Protein AF-0000000068150753 (afdb_homodimer)

Radius of gyration: 32.41 Å; Cα contacts (8 Å, |Δi|>4): 459; chains: 2; bounding box: 101×62×83 Å

Secondary structure (DSSP, 8-state):
--EEEEEE-SSEEEEEEESS--EEEEESSHHHHHHHHHHHHHTT--EEEEE--TTTTHHHHHHHHHTT-EEEEE-HHHHHHHHHHHHHHHIIIIIHHHHHHHHHHHS-HHHHHHHHHHHHHHHHHHT------------------------/--EEEEEE-SSEEEEEEESS--EEEEESSHHHHHHHHHHHHHTT--EEEEE--TTTTHHHHHHHHHTT-EEEEE-HHHHHHHHHHHHHHS--HHHHHHHHHHHHHHS-HHHHHHHHHHHHHHHHHHT------------------------

Structure (mmCIF, N/CA/C/O backbone):
data_AF-0000000068150753-model_v1
#
loop_
_entity.id
_entity.type
_entity.pdbx_description
1 polymer 'N-terminal of a putative transposase'
#
loop_
_atom_site.group_PDB
_atom_site.id
_atom_site.type_symbol
_atom_site.label_atom_id
_atom_site.label_alt_id
_atom_site.label_comp_id
_atom_site.label_asym_id
_atom_site.label_entity_id
_atom_site.label_seq_id
_atom_site.pdbx_PDB_ins_code
_atom_site.Cartn_x
_atom_site.Cartn_y
_atom_site.Cartn_z
_atom_site.occupancy
_atom_site.B_iso_or_equiv
_atom_site.auth_seq_id
_atom_site.auth_comp_id
_atom_site.auth_asym_id
_atom_site.auth_atom_id
_atom_site.pdbx_PDB_model_num
ATOM 1 N N . MET A 1 1 ? 3.955 18.125 -7.129 1 81.25 1 MET A N 1
ATOM 2 C CA . MET A 1 1 ? 4.188 19.125 -6.102 1 81.25 1 MET A CA 1
ATOM 3 C C . MET A 1 1 ? 4.746 18.5 -4.832 1 81.25 1 MET A C 1
ATOM 5 O O . MET A 1 1 ? 4.43 17.344 -4.516 1 81.25 1 MET A O 1
ATOM 9 N N . LYS A 1 2 ? 5.668 19.266 -4.133 1 93.38 2 LYS A N 1
ATOM 10 C CA . LYS A 1 2 ? 6.219 18.766 -2.871 1 93.38 2 LYS A CA 1
ATOM 11 C C . LYS A 1 2 ? 5.227 18.953 -1.729 1 93.38 2 LYS A C 1
ATOM 13 O O . LYS A 1 2 ? 4.539 19.969 -1.653 1 93.38 2 LYS A O 1
ATOM 18 N N . ALA A 1 3 ? 5.113 17.938 -0.971 1 95.94 3 ALA A N 1
ATOM 19 C CA . ALA A 1 3 ? 4.254 18.016 0.207 1 95.94 3 ALA A CA 1
ATOM 20 C C . ALA A 1 3 ? 4.816 17.172 1.352 1 95.94 3 ALA A C 1
ATOM 22 O O . ALA A 1 3 ? 5.73 16.375 1.152 1 95.94 3 ALA A O 1
ATOM 23 N N . ALA A 1 4 ? 4.383 17.5 2.49 1 97.56 4 ALA A N 1
ATOM 24 C CA . ALA A 1 4 ? 4.637 16.641 3.645 1 97.56 4 ALA A CA 1
ATOM 25 C C . ALA A 1 4 ? 3.34 16.016 4.16 1 97.56 4 ALA A C 1
ATOM 27 O O . ALA A 1 4 ? 2.254 16.547 3.922 1 97.56 4 ALA A O 1
ATOM 28 N N . GLY A 1 5 ? 3.428 14.867 4.742 1 96.5 5 GLY A N 1
ATOM 29 C CA . GLY A 1 5 ? 2.348 14.211 5.457 1 96.5 5 GLY A CA 1
ATOM 30 C C . GLY A 1 5 ? 2.639 14.023 6.938 1 96.5 5 GLY A C 1
ATOM 31 O O . GLY A 1 5 ? 3.77 13.719 7.316 1 96.5 5 GLY A O 1
ATOM 32 N N . ILE A 1 6 ? 1.626 14.273 7.777 1 95.62 6 ILE A N 1
ATOM 33 C CA . ILE A 1 6 ? 1.76 14.117 9.219 1 95.62 6 ILE A CA 1
ATOM 34 C C . ILE A 1 6 ? 0.758 13.07 9.719 1 95.62 6 ILE A C 1
ATOM 36 O O . ILE A 1 6 ? -0.449 13.219 9.508 1 95.62 6 ILE A O 1
ATOM 40 N N . ASP A 1 7 ? 1.242 12.047 10.305 1 92.94 7 ASP A N 1
ATOM 41 C CA . ASP A 1 7 ? 0.457 11.125 11.125 1 92.94 7 ASP A CA 1
ATOM 42 C C . ASP A 1 7 ? 0.486 11.539 12.594 1 92.94 7 ASP A C 1
ATOM 44 O O . ASP A 1 7 ? 1.507 11.383 13.266 1 92.94 7 ASP A O 1
ATOM 48 N N . THR A 1 8 ? -0.662 12.023 13.07 1 94.25 8 THR A N 1
ATOM 49 C CA . THR A 1 8 ? -0.729 12.734 14.352 1 94.25 8 THR A CA 1
ATOM 50 C C . THR A 1 8 ? -1.061 11.766 15.484 1 94.25 8 THR A C 1
ATOM 52 O O . THR A 1 8 ? -2.117 11.133 15.477 1 94.25 8 THR A O 1
ATOM 55 N N . GLY A 1 9 ? -0.166 11.625 16.438 1 90.81 9 GLY A N 1
ATOM 56 C CA . GLY A 1 9 ? -0.434 10.961 17.703 1 90.81 9 GLY A CA 1
ATOM 57 C C . GLY A 1 9 ? -0.569 11.922 18.859 1 90.81 9 GLY A C 1
ATOM 58 O O . GLY A 1 9 ? -0.355 13.125 18.703 1 90.81 9 GLY A O 1
ATOM 59 N N . LYS A 1 10 ? -0.974 11.336 19.922 1 91.62 10 LYS A N 1
ATOM 60 C CA . LYS A 1 10 ? -1.126 12.148 21.125 1 91.62 10 LYS A CA 1
ATOM 61 C C . LYS A 1 10 ? 0.199 12.789 21.531 1 91.62 10 LYS A C 1
ATOM 63 O O . LYS A 1 10 ? 0.25 13.977 21.844 1 91.62 10 LYS A O 1
ATOM 68 N N . THR A 1 11 ? 1.262 12.078 21.516 1 94.5 11 THR A N 1
ATOM 69 C CA . THR A 1 11 ? 2.537 12.523 22.062 1 94.5 11 THR A CA 1
ATOM 70 C C . THR A 1 11 ? 3.518 12.859 20.938 1 94.5 11 THR A C 1
ATOM 72 O O . THR A 1 11 ? 4.402 13.703 21.109 1 94.5 11 THR A O 1
ATOM 75 N N . TRP A 1 12 ? 3.326 12.242 19.812 1 94.88 12 TRP A N 1
ATOM 76 C CA . TRP A 1 12 ? 4.316 12.375 18.75 1 94.88 12 TRP A CA 1
ATOM 77 C C . TRP A 1 12 ? 3.639 12.656 17.406 1 94.88 12 TRP A C 1
ATOM 79 O O . TRP A 1 12 ? 2.488 12.266 17.188 1 94.88 12 TRP A O 1
ATOM 89 N N . LEU A 1 13 ? 4.363 13.344 16.5 1 95.69 13 LEU A N 1
ATOM 90 C CA . LEU A 1 13 ? 4.051 13.492 15.086 1 95.69 13 LEU A CA 1
ATOM 91 C C . LEU A 1 13 ? 5.047 12.727 14.227 1 95.69 13 LEU A C 1
ATOM 93 O O . LEU A 1 13 ? 6.258 12.938 14.336 1 95.69 13 LEU A O 1
ATOM 97 N N . ASP A 1 14 ? 4.605 11.844 13.484 1 94.19 14 ASP A N 1
ATOM 98 C CA . ASP A 1 14 ? 5.422 11.234 12.438 1 94.19 14 ASP A CA 1
ATOM 99 C C . ASP A 1 14 ? 5.242 11.961 11.102 1 94.19 14 ASP A C 1
ATOM 101 O O . ASP A 1 14 ? 4.113 12.18 10.656 1 94.19 14 ASP A O 1
ATOM 105 N N . VAL A 1 15 ? 6.375 12.359 10.461 1 96.19 15 VAL A N 1
ATOM 106 C CA . VAL A 1 15 ? 6.328 13.219 9.281 1 96.19 15 VAL A CA 1
ATOM 107 C C . VAL A 1 15 ? 7.105 12.57 8.141 1 96.19 15 VAL A C 1
ATOM 109 O O . VAL A 1 15 ? 8.172 11.984 8.359 1 96.19 15 VAL A O 1
ATOM 112 N N . ALA A 1 16 ? 6.582 12.695 7 1 95.06 16 ALA A N 1
ATOM 113 C CA . ALA A 1 16 ? 7.277 12.281 5.781 1 95.06 16 ALA A CA 1
ATOM 114 C C . ALA A 1 16 ? 7.059 13.289 4.66 1 95.06 16 ALA A C 1
ATOM 116 O O . ALA A 1 16 ? 6.059 14.016 4.648 1 95.06 16 ALA A O 1
ATOM 117 N N . THR A 1 17 ? 8.039 13.352 3.727 1 96.06 17 THR A N 1
ATOM 118 C CA . THR A 1 17 ? 7.906 14.289 2.615 1 96.06 17 THR A CA 1
ATOM 119 C C . THR A 1 17 ? 7.676 13.539 1.305 1 96.06 17 THR A C 1
ATOM 121 O O . THR A 1 17 ? 7.867 12.328 1.235 1 96.06 17 THR A O 1
ATOM 124 N N . TYR A 1 18 ? 7.188 14.133 0.369 1 92.69 18 TYR A N 1
ATOM 125 C CA . TYR A 1 18 ? 6.969 13.688 -1 1 92.69 18 TYR A CA 1
ATOM 126 C C . TYR A 1 18 ? 7.422 14.742 -2.002 1 92.69 18 TYR A C 1
ATOM 128 O O . TYR A 1 18 ? 7.176 15.93 -1.81 1 92.69 18 TYR A O 1
ATOM 136 N N . PRO A 1 19 ? 8.055 14.375 -3.027 1 90.94 19 PRO A N 1
ATOM 137 C CA . PRO A 1 19 ? 8.242 13.031 -3.572 1 90.94 19 PRO A CA 1
ATOM 138 C C . PRO A 1 19 ? 9.422 12.297 -2.941 1 90.94 19 PRO A C 1
ATOM 140 O O . PRO A 1 19 ? 9.562 11.086 -3.102 1 90.94 19 PRO A O 1
ATOM 143 N N . VAL A 1 20 ? 10.258 13.117 -2.242 1 85.69 20 VAL A N 1
ATOM 144 C CA . VAL A 1 20 ? 11.336 12.469 -1.495 1 85.69 20 VAL A CA 1
ATOM 145 C C . VAL A 1 20 ? 10.828 12.07 -0.11 1 85.69 20 VAL A C 1
ATOM 147 O O . VAL A 1 20 ? 10.172 12.859 0.571 1 85.69 20 VAL A O 1
ATOM 150 N N . SER A 1 21 ? 10.938 10.836 0.274 1 85 21 SER A N 1
ATOM 151 C CA . SER A 1 21 ? 10.352 10.32 1.51 1 85 21 SER A CA 1
ATOM 152 C C . SER A 1 21 ? 11.305 10.492 2.686 1 85 21 SER A C 1
ATOM 154 O O . SER A 1 21 ? 11.633 9.531 3.375 1 85 21 SER A O 1
ATOM 156 N N . ASP A 1 22 ? 11.742 11.781 2.84 1 92.81 22 ASP A N 1
ATOM 157 C CA . ASP A 1 22 ? 12.438 12.047 4.098 1 92.81 22 ASP A CA 1
ATOM 158 C C . ASP A 1 22 ? 11.492 11.906 5.285 1 92.81 22 ASP A C 1
ATOM 160 O O . ASP A 1 22 ? 10.289 12.164 5.164 1 92.81 22 ASP A O 1
ATOM 164 N N . LYS A 1 23 ? 12.039 11.453 6.402 1 93.31 23 LYS A N 1
ATOM 165 C CA . LYS A 1 23 ? 11.203 11.203 7.57 1 93.31 23 LYS A CA 1
ATOM 166 C C . LYS A 1 23 ? 11.711 11.977 8.781 1 93.31 23 LYS A C 1
ATOM 168 O O . LYS A 1 23 ? 12.914 12.211 8.922 1 93.31 23 LYS A O 1
ATOM 173 N N . GLN A 1 24 ? 10.82 12.438 9.586 1 94.06 24 GLN A N 1
ATOM 174 C CA . GLN A 1 24 ? 11.102 13.086 10.859 1 94.06 24 GLN A CA 1
ATOM 175 C C . GLN A 1 24 ? 10.023 12.75 11.891 1 94.06 24 GLN A C 1
ATOM 177 O O . GLN A 1 24 ? 8.867 12.508 11.539 1 94.06 24 GLN A O 1
ATOM 182 N N . LYS A 1 25 ? 10.461 12.625 13.102 1 95.69 25 LYS A N 1
ATOM 183 C CA . LYS A 1 25 ? 9.547 12.484 14.234 1 95.69 25 LYS A CA 1
ATOM 184 C C . LYS A 1 25 ? 9.766 13.586 15.258 1 95.69 25 LYS A C 1
ATOM 186 O O . LYS A 1 25 ? 10.898 13.852 15.672 1 95.69 25 LYS A O 1
ATOM 191 N N . VAL A 1 26 ? 8.766 14.281 15.672 1 97.69 26 VAL A N 1
ATOM 192 C CA . VAL A 1 26 ? 8.875 15.367 16.641 1 97.69 26 VAL A CA 1
ATOM 193 C C . VAL A 1 26 ? 7.781 15.227 17.703 1 97.69 26 VAL A C 1
ATOM 195 O O . VAL A 1 26 ? 6.746 14.609 17.453 1 97.69 26 VAL A O 1
ATOM 198 N N . PRO A 1 27 ? 7.992 15.82 18.891 1 97.62 27 PRO A N 1
ATOM 199 C CA . PRO A 1 27 ? 6.91 15.836 19.891 1 97.62 27 PRO A CA 1
ATOM 200 C C . PRO A 1 27 ? 5.703 16.641 19.422 1 97.62 27 PRO A C 1
ATOM 202 O O . PRO A 1 27 ? 5.863 17.656 18.734 1 97.62 27 PRO A O 1
ATOM 205 N N . ASN A 1 28 ? 4.504 16.234 19.75 1 97.19 28 ASN A N 1
ATOM 206 C CA . ASN A 1 28 ? 3.285 16.969 19.469 1 97.19 28 ASN A CA 1
ATOM 207 C C . ASN A 1 28 ? 3.031 18.062 20.5 1 97.19 28 ASN A C 1
ATOM 209 O O . ASN A 1 28 ? 2.072 17.984 21.266 1 97.19 28 ASN A O 1
ATOM 213 N N . ASN A 1 29 ? 3.854 19.016 20.469 1 97.75 29 ASN A N 1
ATOM 214 C CA . ASN A 1 29 ? 3.801 20.219 21.297 1 97.75 29 ASN A CA 1
ATOM 215 C C . ASN A 1 29 ? 4.48 21.406 20.625 1 97.75 29 ASN A C 1
ATOM 217 O O . ASN A 1 29 ? 5.012 21.281 19.516 1 97.75 29 ASN A O 1
ATOM 221 N N . ALA A 1 30 ? 4.441 22.516 21.266 1 97.69 30 ALA A N 1
ATOM 222 C CA . ALA A 1 30 ? 4.895 23.781 20.672 1 97.69 30 ALA A CA 1
ATOM 223 C C . ALA A 1 30 ? 6.328 23.656 20.172 1 97.69 30 ALA A C 1
ATOM 225 O O . ALA A 1 30 ? 6.648 24.109 19.062 1 97.69 30 ALA A O 1
ATOM 226 N N . ASP A 1 31 ? 7.207 23.031 20.953 1 98.12 31 ASP A N 1
ATOM 227 C CA . ASP A 1 31 ? 8.602 22.859 20.547 1 98.12 31 ASP A CA 1
ATOM 228 C C . ASP A 1 31 ? 8.703 21.953 19.312 1 98.12 31 ASP A C 1
ATOM 230 O O . ASP A 1 31 ? 9.492 22.234 18.406 1 98.12 31 ASP A O 1
ATOM 234 N N . GLY A 1 32 ? 7.965 20.953 19.344 1 98.5 32 GLY A N 1
ATOM 235 C CA . GLY A 1 32 ? 7.949 20.047 18.219 1 98.5 32 GLY A CA 1
ATOM 236 C C . GLY A 1 32 ? 7.406 20.672 16.938 1 98.5 32 GLY A C 1
ATOM 237 O O . GLY A 1 32 ? 7.93 20.438 15.852 1 98.5 32 GLY A O 1
ATOM 238 N N . TRP A 1 33 ? 6.402 21.5 17.047 1 98.44 33 TRP A N 1
ATOM 239 C CA . TRP A 1 33 ? 5.809 22.188 15.898 1 98.44 33 TRP A CA 1
ATOM 240 C C . TRP A 1 33 ? 6.805 23.156 15.266 1 98.44 33 TRP A C 1
ATOM 242 O O . TRP A 1 33 ? 6.895 23.25 14.039 1 98.44 33 TRP A O 1
ATOM 252 N N . GLN A 1 34 ? 7.496 23.844 16.156 1 98.56 34 GLN A N 1
ATOM 253 C CA . GLN A 1 34 ? 8.508 24.781 15.664 1 98.56 34 GLN A CA 1
ATOM 254 C C . GLN A 1 34 ? 9.594 24.047 14.883 1 98.56 34 GLN A C 1
ATOM 256 O O . GLN A 1 34 ? 9.984 24.484 13.797 1 98.56 34 GLN A O 1
ATOM 261 N N . THR A 1 35 ? 10.117 22.969 15.469 1 98.62 35 THR A N 1
ATOM 262 C CA . THR A 1 35 ? 11.125 22.156 14.812 1 98.62 35 THR A CA 1
ATOM 263 C C . THR A 1 35 ? 10.625 21.641 13.461 1 98.62 35 THR A C 1
ATOM 265 O O . THR A 1 35 ? 11.352 21.688 12.469 1 98.62 35 THR A O 1
ATOM 268 N N . LEU A 1 36 ? 9.438 21.219 13.445 1 98.5 36 LEU A N 1
ATOM 269 C CA . LEU A 1 36 ? 8.797 20.703 12.234 1 98.5 36 LEU A CA 1
ATOM 270 C C . LEU A 1 36 ? 8.711 21.797 11.164 1 98.5 36 LEU A C 1
ATOM 272 O O . LEU A 1 36 ? 9.117 21.578 10.023 1 98.5 36 LEU A O 1
ATOM 276 N N . ALA A 1 37 ? 8.148 22.953 11.523 1 98.44 37 ALA A N 1
ATOM 277 C CA . ALA A 1 37 ? 7.977 24.062 10.586 1 98.44 37 ALA A CA 1
ATOM 278 C C . ALA A 1 37 ? 9.312 24.469 9.977 1 98.44 37 ALA A C 1
ATOM 280 O O . ALA A 1 37 ? 9.422 24.656 8.758 1 98.44 37 ALA A O 1
ATOM 281 N N . ASP A 1 38 ? 10.312 24.562 10.859 1 98.56 38 ASP A N 1
ATOM 282 C CA . ASP A 1 38 ? 11.648 24.922 10.398 1 98.56 38 ASP A CA 1
ATOM 283 C C . ASP A 1 38 ? 12.188 23.906 9.398 1 98.56 38 ASP A C 1
ATOM 285 O O . ASP A 1 38 ? 12.781 24.266 8.383 1 98.56 38 ASP A O 1
ATOM 289 N N . TRP A 1 39 ? 12.086 22.688 9.719 1 98.25 39 TRP A N 1
ATOM 290 C CA . TRP A 1 39 ? 12.555 21.594 8.883 1 98.25 39 TRP A CA 1
ATOM 291 C C . TRP A 1 39 ? 11.859 21.609 7.523 1 98.25 39 TRP A C 1
ATOM 293 O O . TRP A 1 39 ? 12.516 21.453 6.484 1 98.25 39 TRP A O 1
ATOM 303 N N . LEU A 1 40 ? 10.578 21.828 7.461 1 97.88 40 LEU A N 1
ATOM 304 C CA . LEU A 1 40 ? 9.805 21.875 6.223 1 97.88 40 LEU A CA 1
ATOM 305 C C . LEU A 1 40 ? 10.219 23.062 5.363 1 97.88 40 LEU A C 1
ATOM 307 O O . LEU A 1 40 ? 10.328 22.953 4.141 1 97.88 40 LEU A O 1
ATOM 311 N N . GLU A 1 41 ? 10.383 24.172 6.039 1 97.69 41 GLU A N 1
ATOM 312 C CA . GLU A 1 41 ? 10.812 25.375 5.324 1 97.69 41 GLU A CA 1
ATOM 313 C C . GLU A 1 41 ? 12.172 25.156 4.652 1 97.69 41 GLU A C 1
ATOM 315 O O . GLU A 1 41 ? 12.367 25.562 3.504 1 97.69 41 GLU A O 1
ATOM 320 N N . ARG A 1 42 ? 13.047 24.516 5.418 1 97.12 42 ARG A N 1
ATOM 321 C CA . ARG A 1 42 ? 14.367 24.219 4.855 1 97.12 42 ARG A CA 1
ATOM 322 C C . ARG A 1 42 ? 14.25 23.312 3.633 1 97.12 42 ARG A C 1
ATOM 324 O O . ARG A 1 42 ? 15.07 23.406 2.715 1 97.12 42 ARG A O 1
ATOM 331 N N . GLN A 1 43 ? 13.273 22.547 3.582 1 95.75 43 GLN A N 1
ATOM 332 C CA . GLN A 1 43 ? 13.086 21.594 2.49 1 95.75 43 GLN A CA 1
ATOM 333 C C . GLN A 1 43 ? 12.273 22.219 1.356 1 95.75 43 GLN A C 1
ATOM 335 O O . GLN A 1 43 ? 12.031 21.562 0.334 1 95.75 43 GLN A O 1
ATOM 340 N N . GLY A 1 44 ? 11.797 23.391 1.543 1 96.5 44 GLY A N 1
ATOM 341 C CA . GLY A 1 44 ? 11 24.078 0.534 1 96.5 44 GLY A CA 1
ATOM 342 C C . GLY A 1 44 ? 9.594 23.516 0.413 1 96.5 44 GLY A C 1
ATOM 343 O O . GLY A 1 44 ? 9.008 23.516 -0.673 1 96.5 44 GLY A O 1
ATOM 344 N N . ILE A 1 45 ? 9.125 22.953 1.465 1 96.5 45 ILE A N 1
ATOM 345 C CA . ILE A 1 45 ? 7.793 22.359 1.457 1 96.5 45 ILE A CA 1
ATOM 346 C C . ILE A 1 45 ? 6.793 23.328 2.076 1 96.5 45 ILE A C 1
ATOM 348 O O . ILE A 1 45 ? 6.965 23.766 3.219 1 96.5 45 ILE A O 1
ATOM 352 N N . GLY A 1 46 ? 5.73 23.641 1.315 1 96.56 46 GLY A N 1
ATOM 353 C CA . GLY A 1 46 ? 4.723 24.578 1.784 1 96.56 46 GLY A CA 1
ATOM 354 C C . GLY A 1 46 ? 3.371 23.938 2.018 1 96.56 46 GLY A C 1
ATOM 355 O O . GLY A 1 46 ? 2.498 24.516 2.662 1 96.56 46 GLY A O 1
ATOM 356 N N . ARG A 1 47 ? 3.172 22.781 1.484 1 95.44 47 ARG A N 1
ATOM 357 C CA . ARG A 1 47 ? 1.907 22.062 1.612 1 95.44 47 ARG A CA 1
ATOM 358 C C . ARG A 1 47 ? 2.053 20.859 2.535 1 95.44 47 ARG A C 1
ATOM 360 O O . ARG A 1 47 ? 2.986 20.062 2.391 1 95.44 47 ARG A O 1
ATOM 367 N N . VAL A 1 48 ? 1.133 20.766 3.496 1 97 48 VAL A N 1
ATOM 368 C CA . VAL A 1 48 ? 1.179 19.688 4.488 1 97 48 VAL A CA 1
ATOM 369 C C . VAL A 1 48 ? -0.18 19 4.562 1 97 48 VAL A C 1
ATOM 371 O O . VAL A 1 48 ? -1.205 19.656 4.777 1 97 48 VAL A O 1
ATOM 374 N N . GLY A 1 49 ? -0.209 17.688 4.309 1 95.69 49 GLY A N 1
ATOM 375 C CA . GLY A 1 49 ? -1.388 16.875 4.559 1 95.69 49 GLY A CA 1
ATOM 376 C C . GLY A 1 49 ? -1.445 16.328 5.969 1 95.69 49 GLY A C 1
ATOM 377 O O . GLY A 1 49 ? -0.432 15.867 6.504 1 95.69 49 GLY A O 1
ATOM 378 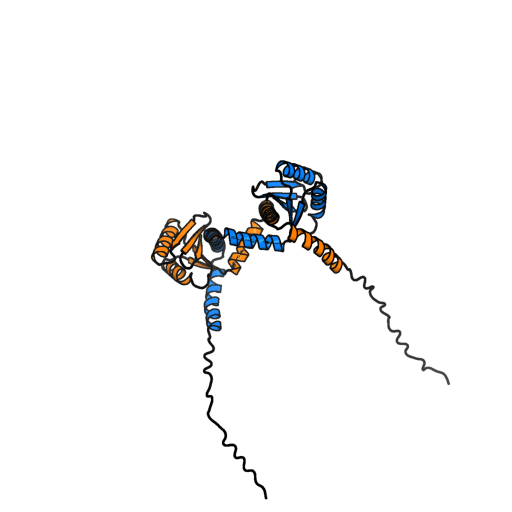N N . ILE A 1 50 ? -2.557 16.406 6.613 1 94.31 50 ILE A N 1
ATOM 379 C CA . ILE A 1 50 ? -2.797 15.852 7.938 1 94.31 50 ILE A CA 1
ATOM 380 C C . ILE A 1 50 ? -4.117 15.086 7.945 1 94.31 50 ILE A C 1
ATOM 382 O O . ILE A 1 50 ? -5.125 15.57 7.422 1 94.31 50 ILE A O 1
ATOM 386 N N . GLU A 1 51 ? -4.027 13.852 8.414 1 87.44 51 GLU A N 1
ATOM 387 C CA . GLU A 1 51 ? -5.258 13.078 8.508 1 87.44 51 GLU A CA 1
ATOM 388 C C . GLU A 1 51 ? -6.082 13.508 9.727 1 87.44 51 GLU A C 1
ATOM 390 O O . GLU A 1 51 ? -5.539 13.68 10.82 1 87.44 51 GLU A O 1
ATOM 395 N N . ALA A 1 52 ? -7.293 13.719 9.562 1 84.12 52 ALA A N 1
ATOM 396 C CA . ALA A 1 52 ? -8.188 14.023 10.68 1 84.12 52 ALA A CA 1
ATOM 397 C C . ALA A 1 52 ? -8.25 12.859 11.664 1 84.12 52 ALA A C 1
ATOM 399 O O . ALA A 1 52 ? -8.68 11.758 11.312 1 84.12 52 ALA A O 1
ATOM 400 N N . SER A 1 53 ? -7.434 12.867 12.836 1 75.19 53 SER A N 1
ATOM 401 C CA . SER A 1 53 ? -7.227 11.789 13.805 1 75.19 53 SER A CA 1
ATOM 402 C C . SER A 1 53 ? -7.867 12.125 15.148 1 75.19 53 SER A C 1
ATOM 404 O O . SER A 1 53 ? -7.375 11.703 16.188 1 75.19 53 SER A O 1
ATOM 406 N N . GLY A 1 54 ? -9.102 12.383 15.359 1 77.62 54 GLY A N 1
ATOM 407 C CA . GLY A 1 54 ? -9.805 12.469 16.625 1 77.62 54 GLY A CA 1
ATOM 408 C C . GLY A 1 54 ? -9.422 13.688 17.438 1 77.62 54 GLY A C 1
ATOM 409 O O . GLY A 1 54 ? -9.688 13.75 18.641 1 77.62 54 GLY A O 1
ATOM 410 N N . GLY A 1 55 ? -8.672 14.641 17.016 1 86.12 55 GLY A N 1
ATOM 411 C CA . GLY A 1 55 ? -8.531 15.922 17.688 1 86.12 55 GLY A CA 1
ATOM 412 C C . GLY A 1 55 ? -7.098 16.266 18.031 1 86.12 55 GLY A C 1
ATOM 413 O O . GLY A 1 55 ? -6.773 17.422 18.297 1 86.12 55 GLY A O 1
ATOM 414 N N . TYR A 1 56 ? -6.148 15.344 17.984 1 90.94 56 TYR A N 1
ATOM 415 C CA . TYR A 1 56 ? -4.762 15.602 18.359 1 90.94 56 TYR A CA 1
ATOM 416 C C . TYR A 1 56 ? -4.07 16.453 17.297 1 90.94 56 TYR A C 1
ATOM 418 O O . TYR A 1 56 ? -2.963 16.953 17.516 1 90.94 56 TYR A O 1
ATOM 426 N N . GLU A 1 57 ? -4.773 16.656 16.156 1 93.12 57 GLU A N 1
ATOM 427 C CA . GLU A 1 57 ? -4.168 17.375 15.039 1 93.12 57 GLU A CA 1
ATOM 428 C C . GLU A 1 57 ? -4.488 18.859 15.102 1 93.12 57 GLU A C 1
ATOM 430 O O . GLU A 1 57 ? -3.861 19.672 14.414 1 93.12 57 GLU A O 1
ATOM 435 N N . ARG A 1 58 ? -5.41 19.281 15.945 1 92.38 58 ARG A N 1
ATOM 436 C CA . ARG A 1 58 ? -5.977 20.625 15.914 1 92.38 58 ARG A CA 1
ATOM 437 C C . ARG A 1 58 ? -4.898 21.688 16.141 1 92.38 58 ARG A C 1
ATOM 439 O O . ARG A 1 58 ? -4.805 22.656 15.383 1 92.38 58 ARG A O 1
ATOM 446 N N . ASP A 1 59 ? -4.125 21.516 17.156 1 94.81 59 ASP A N 1
ATOM 447 C CA . ASP A 1 59 ? -3.164 22.547 17.547 1 94.81 59 ASP A CA 1
ATOM 448 C C . ASP A 1 59 ? -2.023 22.641 16.531 1 94.81 59 ASP A C 1
ATOM 450 O O . ASP A 1 59 ? -1.551 23.734 16.219 1 94.81 59 ASP A O 1
ATOM 454 N N . VAL A 1 60 ? -1.595 21.547 16.031 1 96.5 60 VAL A N 1
ATOM 455 C CA . VAL A 1 60 ? -0.521 21.594 15.047 1 96.5 60 VAL A CA 1
ATOM 456 C C . VAL A 1 60 ? -1.037 22.219 13.75 1 96.5 60 VAL A C 1
ATOM 458 O O . VAL A 1 60 ? -0.311 22.953 13.07 1 96.5 60 VAL A O 1
ATOM 461 N N . ILE A 1 61 ? -2.229 21.953 13.383 1 94.38 61 ILE A N 1
ATOM 462 C CA . ILE A 1 61 ? -2.826 22.547 12.195 1 94.38 61 ILE A CA 1
ATOM 463 C C . ILE A 1 61 ? -2.816 24.078 12.328 1 94.38 61 ILE A C 1
ATOM 465 O O . ILE A 1 61 ? -2.389 24.781 11.414 1 94.38 61 ILE A O 1
ATOM 469 N N . ALA A 1 62 ? -3.285 24.531 13.461 1 95.06 62 ALA A N 1
ATOM 470 C CA . ALA A 1 62 ? -3.33 25.969 13.719 1 95.06 62 ALA A CA 1
ATOM 471 C C . ALA A 1 62 ? -1.938 26.578 13.641 1 95.06 62 ALA A C 1
ATOM 473 O O . ALA A 1 62 ? -1.756 27.641 13.023 1 95.06 62 ALA A O 1
ATOM 474 N N . TYR A 1 63 ? -1.016 25.938 14.211 1 96.69 63 TYR A N 1
ATOM 475 C CA . TYR A 1 63 ? 0.36 26.422 14.227 1 96.69 63 TYR A CA 1
ATOM 476 C C . TYR A 1 63 ? 0.913 26.531 12.805 1 96.69 63 TYR A C 1
ATOM 478 O O . TYR A 1 63 ? 1.488 27.562 12.438 1 96.69 63 TYR A O 1
ATOM 486 N N . LEU A 1 64 ? 0.756 25.531 12.047 1 97.12 64 LEU A N 1
ATOM 487 C CA . LEU A 1 64 ? 1.286 25.5 10.688 1 97.12 64 LEU A CA 1
ATOM 488 C C . LEU A 1 64 ? 0.598 26.531 9.812 1 97.12 64 LEU A C 1
ATOM 490 O O . LEU A 1 64 ? 1.244 27.172 8.977 1 97.12 64 LEU A O 1
ATOM 494 N N . HIS A 1 65 ? -0.673 26.656 10 1 94.12 65 HIS A N 1
ATOM 495 C CA . HIS A 1 65 ? -1.396 27.703 9.273 1 94.12 65 HIS A CA 1
ATOM 496 C C . HIS A 1 65 ? -0.826 29.078 9.578 1 94.12 65 HIS A C 1
ATOM 498 O O . HIS A 1 65 ? -0.628 29.891 8.672 1 94.12 65 HIS A O 1
ATOM 504 N N . GLN A 1 66 ? -0.632 29.312 10.812 1 95.94 66 GLN A N 1
ATOM 505 C CA . GLN A 1 66 ? -0.085 30.594 11.242 1 95.94 66 GLN A CA 1
ATOM 506 C C . GLN A 1 66 ? 1.303 30.828 10.648 1 95.94 66 GLN A C 1
ATOM 508 O O . GLN A 1 66 ? 1.682 31.969 10.375 1 95.94 66 GLN A O 1
ATOM 513 N N . ARG A 1 67 ? 2.02 29.766 10.461 1 97.06 67 ARG A N 1
ATOM 514 C CA . ARG A 1 67 ? 3.371 29.844 9.914 1 97.06 67 ARG A CA 1
ATOM 515 C C . ARG A 1 67 ? 3.344 29.969 8.398 1 97.06 67 ARG A C 1
ATOM 517 O O . ARG A 1 67 ? 4.395 30.047 7.758 1 97.06 67 ARG A O 1
ATOM 524 N N . GLY A 1 68 ? 2.162 29.844 7.797 1 96.19 68 GLY A N 1
ATOM 525 C CA . GLY A 1 68 ? 2.016 30.125 6.375 1 96.19 68 GLY A CA 1
ATOM 526 C C . GLY A 1 68 ? 1.911 28.859 5.531 1 96.19 68 GLY A C 1
ATOM 527 O O . GLY A 1 68 ? 1.896 28.938 4.301 1 96.19 68 GLY A O 1
ATOM 528 N N . PHE A 1 69 ? 1.855 27.75 6.133 1 95.69 69 PHE A N 1
ATOM 529 C CA . PHE A 1 69 ? 1.729 26.516 5.379 1 95.69 69 PHE A CA 1
ATOM 530 C C . PHE A 1 69 ? 0.301 26.328 4.879 1 95.69 69 PHE A C 1
ATOM 532 O O . PHE A 1 69 ? -0.655 26.703 5.562 1 95.69 69 PHE A O 1
ATOM 539 N N . GLU A 1 70 ? 0.158 25.781 3.703 1 93.25 70 GLU A N 1
ATOM 540 C CA . GLU A 1 70 ? -1.117 25.234 3.252 1 93.25 70 GLU A CA 1
ATOM 541 C C . GLU A 1 70 ? -1.388 23.875 3.883 1 93.25 70 GLU A C 1
ATOM 543 O O . GLU A 1 70 ? -0.694 22.906 3.586 1 93.25 70 GLU A O 1
ATOM 548 N N . VAL A 1 71 ? -2.354 23.797 4.727 1 94.31 71 VAL A N 1
ATOM 549 C CA . VAL A 1 71 ? -2.666 22.547 5.395 1 94.31 71 VAL A CA 1
ATOM 550 C C . VAL A 1 71 ? -3.883 21.906 4.738 1 94.31 71 VAL A C 1
ATOM 552 O O . VAL A 1 71 ? -4.938 22.531 4.621 1 94.31 71 VAL A O 1
ATOM 555 N N . VAL A 1 72 ? -3.672 20.703 4.254 1 89.69 72 VAL A N 1
ATOM 556 C CA . VAL A 1 72 ? -4.742 19.906 3.672 1 89.69 72 VAL A CA 1
ATOM 557 C C . VAL A 1 72 ? -5.219 18.859 4.684 1 89.69 72 VAL A C 1
ATOM 559 O O . VAL A 1 72 ? -4.488 17.922 5.008 1 89.69 72 VAL A O 1
ATOM 562 N N . LEU A 1 73 ? -6.395 19.062 5.207 1 89 73 LEU A N 1
ATOM 563 C CA . LEU A 1 73 ? -6.969 18.094 6.121 1 89 73 LEU A CA 1
ATOM 564 C C . LEU A 1 73 ? -7.629 16.953 5.352 1 89 73 LEU A C 1
ATOM 566 O O . LEU A 1 73 ? -8.602 17.172 4.621 1 89 73 LEU A O 1
ATOM 570 N N . LEU A 1 74 ? -7.09 15.789 5.496 1 87.44 74 LEU A N 1
ATOM 571 C CA . LEU A 1 74 ? -7.562 14.617 4.762 1 87.44 74 LEU A CA 1
ATOM 572 C C . LEU A 1 74 ? -8.43 13.734 5.652 1 87.44 74 LEU A C 1
ATOM 574 O O . LEU A 1 74 ? -8.07 13.461 6.801 1 87.44 74 LEU A O 1
ATOM 578 N N . GLN A 1 75 ? -9.57 13.328 5.102 1 82.81 75 GLN A N 1
ATOM 579 C CA . GLN A 1 75 ? -10.422 12.375 5.805 1 82.81 75 GLN A CA 1
ATOM 580 C C . GLN A 1 75 ? -9.875 10.953 5.68 1 82.81 75 GLN A C 1
ATOM 582 O O . GLN A 1 75 ? -9.328 10.586 4.641 1 82.81 75 GLN A O 1
ATOM 587 N N . PRO A 1 76 ? -10.039 10.234 6.816 1 81.5 76 PRO A N 1
ATOM 588 C CA . PRO A 1 76 ? -9.523 8.859 6.805 1 81.5 76 PRO A CA 1
ATOM 589 C C . PRO A 1 76 ? -9.938 8.086 5.555 1 81.5 76 PRO A C 1
ATOM 591 O O . PRO A 1 76 ? -9.141 7.34 4.992 1 81.5 76 PRO A O 1
ATOM 594 N N . ARG A 1 77 ? -11.117 8.266 5.105 1 73.06 77 ARG A N 1
ATOM 595 C CA . ARG A 1 77 ? -11.617 7.559 3.93 1 73.06 77 ARG A CA 1
ATOM 596 C C . ARG A 1 77 ? -10.836 7.953 2.682 1 73.06 77 ARG A C 1
ATOM 598 O O . ARG A 1 77 ? -10.617 7.129 1.793 1 73.06 77 ARG A O 1
ATOM 605 N N . GLN A 1 78 ? -10.453 9.148 2.549 1 77.19 78 GLN A N 1
ATOM 606 C CA . GLN A 1 78 ? -9.672 9.625 1.412 1 77.19 78 GLN A CA 1
ATOM 607 C C . GLN A 1 78 ? -8.289 8.977 1.382 1 77.19 78 GLN A C 1
ATOM 609 O O . GLN A 1 78 ? -7.828 8.531 0.328 1 77.19 78 GLN A O 1
ATOM 614 N N . VAL A 1 79 ? -7.664 8.953 2.539 1 81.62 79 VAL A N 1
ATOM 615 C CA . VAL A 1 79 ? -6.328 8.375 2.633 1 81.62 79 VAL A CA 1
ATOM 616 C C . VAL A 1 79 ? -6.383 6.891 2.291 1 81.62 79 VAL A C 1
ATOM 618 O O . VAL A 1 79 ? -5.535 6.387 1.552 1 81.62 79 VAL A O 1
ATOM 621 N N . ARG A 1 80 ? -7.414 6.258 2.865 1 76.19 80 ARG A N 1
ATOM 622 C CA . ARG A 1 80 ? -7.602 4.84 2.582 1 76.19 80 ARG A CA 1
ATOM 623 C C . ARG A 1 80 ? -7.828 4.605 1.092 1 76.19 80 ARG A C 1
ATOM 625 O O . ARG A 1 80 ? -7.227 3.703 0.501 1 76.19 80 ARG A O 1
ATOM 632 N N . ALA A 1 81 ? -8.727 5.359 0.479 1 70.69 81 ALA A N 1
ATOM 633 C CA . ALA A 1 81 ? -9.023 5.23 -0.945 1 70.69 81 ALA A CA 1
ATOM 634 C C . ALA A 1 81 ? -7.77 5.461 -1.789 1 70.69 81 ALA A C 1
ATOM 636 O O . ALA A 1 81 ? -7.543 4.758 -2.777 1 70.69 81 ALA A O 1
ATOM 637 N N . PHE A 1 82 ? -7.094 6.469 -1.385 1 77 82 PHE A N 1
ATOM 638 C CA . PHE A 1 82 ? -5.859 6.754 -2.105 1 77 82 PHE A CA 1
ATOM 639 C C . PHE A 1 82 ? -4.879 5.594 -1.986 1 77 82 PHE A C 1
ATOM 641 O O . PHE A 1 82 ? -4.211 5.234 -2.959 1 77 82 PHE A O 1
ATOM 648 N N . GLY A 1 83 ? -4.691 5.109 -0.773 1 73.69 83 GLY A N 1
ATOM 649 C CA . GLY A 1 83 ? -3.861 3.932 -0.597 1 73.69 83 GLY A CA 1
ATOM 650 C C . GLY A 1 83 ? -4.258 2.783 -1.507 1 73.69 83 GLY A C 1
ATOM 651 O O . GLY A 1 83 ? -3.395 2.131 -2.102 1 73.69 83 GLY A O 1
ATOM 652 N N . LEU A 1 84 ? -5.535 2.562 -1.524 1 63.69 84 LEU A N 1
ATOM 653 C CA . LEU A 1 84 ? -6.055 1.507 -2.385 1 63.69 84 LEU A CA 1
ATOM 654 C C . LEU A 1 84 ? -5.75 1.8 -3.852 1 63.69 84 LEU A C 1
ATOM 656 O O . LEU A 1 84 ? -5.383 0.896 -4.605 1 63.69 84 LEU A O 1
ATOM 660 N N . TYR A 1 85 ? -6.008 3.043 -4.246 1 61.97 85 TYR A N 1
ATOM 661 C CA . TYR A 1 85 ? -5.688 3.492 -5.598 1 61.97 85 TYR A CA 1
ATOM 662 C C . TYR A 1 85 ? -4.215 3.256 -5.914 1 61.97 85 TYR A C 1
ATOM 664 O O . TYR A 1 85 ? -3.877 2.768 -6.996 1 61.97 85 TYR A O 1
ATOM 672 N N . LYS A 1 86 ? -3.408 3.748 -4.996 1 65.75 86 LYS A N 1
ATOM 673 C CA . LYS A 1 86 ? -1.971 3.574 -5.184 1 65.75 86 LYS A CA 1
ATOM 674 C C . LYS A 1 86 ? -1.612 2.1 -5.352 1 65.75 86 LYS A C 1
ATOM 676 O O . LYS A 1 86 ? -0.74 1.755 -6.152 1 65.75 86 LYS A O 1
ATOM 681 N N . LEU A 1 87 ? -2.156 1.415 -4.465 1 60.16 87 LEU A N 1
ATOM 682 C CA . LEU A 1 87 ? -1.944 -0.026 -4.559 1 60.16 87 LEU A CA 1
ATOM 683 C C . LEU A 1 87 ? -2.381 -0.551 -5.926 1 60.16 87 LEU A C 1
ATOM 685 O O . LEU A 1 87 ? -1.707 -1.402 -6.512 1 60.16 87 LEU A O 1
ATOM 689 N N . ARG A 1 88 ? -3.434 0.03 -6.262 1 51.44 88 ARG A N 1
ATOM 690 C CA . ARG A 1 88 ? -3.961 -0.392 -7.559 1 51.44 88 ARG A CA 1
ATOM 691 C C . ARG A 1 88 ? -3.068 0.088 -8.695 1 51.44 88 ARG A C 1
ATOM 693 O O . ARG A 1 88 ? -2.842 -0.641 -9.664 1 51.44 88 ARG A O 1
ATOM 700 N N . ARG A 1 89 ? -2.648 1.365 -8.523 1 49.5 89 ARG A N 1
ATOM 701 C CA . ARG A 1 89 ? -1.789 1.925 -9.562 1 49.5 89 ARG A CA 1
ATOM 702 C C . ARG A 1 89 ? -0.436 1.223 -9.594 1 49.5 89 ARG A C 1
ATOM 704 O O . ARG A 1 89 ? 0.159 1.053 -10.656 1 49.5 89 ARG A O 1
ATOM 711 N N . ALA A 1 90 ? 0.267 1.322 -8.336 1 47.94 90 ALA A N 1
ATOM 712 C CA . ALA A 1 90 ? 1.51 0.564 -8.219 1 47.94 90 ALA A CA 1
ATOM 713 C C . ALA A 1 90 ? 1.318 -0.877 -8.68 1 47.94 90 ALA A C 1
ATOM 715 O O . ALA A 1 90 ? 2.293 -1.595 -8.922 1 47.94 90 ALA A O 1
ATOM 716 N N . LYS A 1 91 ? 0.109 -1.197 -8.367 1 51.81 91 LYS A N 1
ATOM 717 C CA . LYS A 1 91 ? -0.173 -2.58 -8.742 1 51.81 91 LYS A CA 1
ATOM 718 C C . LYS A 1 91 ? 0.437 -2.914 -10.102 1 51.81 91 LYS A C 1
ATOM 720 O O . LYS A 1 91 ? 0.088 -3.928 -10.711 1 51.81 91 LYS A O 1
ATOM 725 N N . ASN A 1 92 ? 1.395 -2.152 -10.5 1 60.66 92 ASN A N 1
ATOM 726 C CA . ASN A 1 92 ? 1.26 -2.719 -11.844 1 60.66 92 ASN A CA 1
ATOM 727 C C . ASN A 1 92 ? 1.105 -4.234 -11.797 1 60.66 92 ASN A C 1
ATOM 729 O O . ASN A 1 92 ? 1.072 -4.828 -10.719 1 60.66 92 ASN A O 1
ATOM 733 N N . ASP A 1 93 ? 1.211 -5.141 -12.633 1 70.56 93 ASP A N 1
ATOM 734 C CA . ASP A 1 93 ? 0.971 -6.582 -12.633 1 70.56 93 ASP A CA 1
ATOM 735 C C . ASP A 1 93 ? 1.943 -7.301 -11.703 1 70.56 93 ASP A C 1
ATOM 737 O O . ASP A 1 93 ? 1.551 -8.211 -10.969 1 70.56 93 ASP A O 1
ATOM 741 N N . GLN A 1 94 ? 3.137 -6.562 -11.375 1 78.12 94 GLN A N 1
ATOM 742 C CA . GLN A 1 94 ? 4.156 -7.219 -10.562 1 78.12 94 GLN A CA 1
ATOM 743 C C . GLN A 1 94 ? 3.945 -6.938 -9.078 1 78.12 94 GLN A C 1
ATOM 745 O O . GLN A 1 94 ? 4.188 -7.805 -8.242 1 78.12 94 GLN A O 1
ATOM 750 N N . LEU A 1 95 ? 3.508 -5.746 -8.719 1 78.81 95 LEU A N 1
ATOM 751 C CA . LEU A 1 95 ? 3.227 -5.387 -7.332 1 78.81 95 LEU A CA 1
ATOM 752 C C . LEU A 1 95 ? 2.033 -6.176 -6.801 1 78.81 95 LEU A C 1
ATOM 754 O O . LEU A 1 95 ? 2.035 -6.609 -5.645 1 78.81 95 LEU A O 1
ATOM 758 N N . ASP A 1 96 ? 1.071 -6.367 -7.621 1 82.88 96 ASP A N 1
ATOM 759 C CA . ASP A 1 96 ? -0.082 -7.184 -7.25 1 82.88 96 ASP A CA 1
ATOM 760 C C . ASP A 1 96 ? 0.328 -8.633 -6.992 1 82.88 96 ASP A C 1
ATOM 762 O O . ASP A 1 96 ? -0.107 -9.242 -6.012 1 82.88 96 ASP A O 1
ATOM 766 N N . ALA A 1 97 ? 1.26 -9.102 -7.875 1 90.19 97 ALA A N 1
ATOM 767 C CA . ALA A 1 97 ? 1.76 -10.461 -7.691 1 90.19 97 ALA A CA 1
ATOM 768 C C . ALA A 1 97 ? 2.477 -10.602 -6.352 1 90.19 97 ALA A C 1
ATOM 770 O O . ALA A 1 97 ? 2.336 -11.625 -5.668 1 90.19 97 ALA A O 1
ATOM 771 N N . ALA A 1 98 ? 3.205 -9.547 -5.973 1 88.5 98 ALA A N 1
ATOM 772 C CA . ALA A 1 98 ? 3.924 -9.57 -4.699 1 88.5 98 ALA A CA 1
ATOM 773 C C . ALA A 1 98 ? 2.955 -9.594 -3.521 1 88.5 98 ALA A C 1
ATOM 775 O O . ALA A 1 98 ? 3.166 -10.32 -2.549 1 88.5 98 ALA A O 1
ATOM 776 N N . LEU A 1 99 ? 1.938 -8.75 -3.572 1 85.62 99 LEU A N 1
ATOM 777 C CA . LEU A 1 99 ? 0.907 -8.719 -2.541 1 85.62 99 LEU A CA 1
ATOM 778 C C . LEU A 1 99 ? 0.231 -10.078 -2.412 1 85.62 99 LEU A C 1
ATOM 780 O O . LEU A 1 99 ? 0.01 -10.57 -1.3 1 85.62 99 LEU A O 1
ATOM 784 N N . ILE A 1 100 ? -0.09 -10.742 -3.572 1 89.25 100 ILE A N 1
ATOM 785 C CA . ILE A 1 100 ? -0.714 -12.062 -3.617 1 89.25 100 ILE A CA 1
ATOM 786 C C . ILE A 1 100 ? 0.22 -13.094 -2.994 1 89.25 100 ILE A C 1
ATOM 788 O O . ILE A 1 100 ? -0.221 -13.969 -2.24 1 89.25 100 ILE A O 1
ATOM 792 N N . ALA A 1 101 ? 1.51 -12.992 -3.291 1 93 101 ALA A N 1
ATOM 793 C CA . ALA A 1 101 ? 2.496 -13.922 -2.74 1 93 101 ALA A CA 1
ATOM 794 C C . ALA A 1 101 ? 2.508 -13.867 -1.215 1 93 101 ALA A C 1
ATOM 796 O O . ALA A 1 101 ? 2.479 -14.906 -0.548 1 93 101 ALA A O 1
ATOM 797 N N . GLU A 1 102 ? 2.564 -12.656 -0.702 1 88.31 102 GLU A N 1
ATOM 798 C CA . GLU A 1 102 ? 2.596 -12.5 0.749 1 88.31 102 GLU A CA 1
ATOM 799 C C . GLU A 1 102 ? 1.291 -12.977 1.384 1 88.31 102 GLU A C 1
ATOM 801 O O . GLU A 1 102 ? 1.307 -13.641 2.418 1 88.31 102 GLU A O 1
ATOM 806 N N . CYS A 1 103 ? 0.17 -12.562 0.817 1 86.75 103 CYS A N 1
ATOM 807 C CA . CYS A 1 103 ? -1.129 -13.016 1.299 1 86.75 103 CYS A CA 1
ATOM 808 C C . CYS A 1 103 ? -1.183 -14.539 1.368 1 86.75 103 CYS A C 1
ATOM 810 O O . CYS A 1 103 ? -1.636 -15.102 2.365 1 86.75 103 CYS A O 1
ATOM 812 N N . ALA A 1 104 ? -0.758 -15.219 0.325 1 91.06 104 ALA A N 1
ATOM 813 C CA . ALA A 1 104 ? -0.747 -16.672 0.258 1 91.06 104 ALA A CA 1
ATOM 814 C C . ALA A 1 104 ? 0.171 -17.266 1.323 1 91.06 104 ALA A C 1
ATOM 816 O O . ALA A 1 104 ? -0.137 -18.312 1.908 1 91.06 104 ALA A O 1
ATOM 817 N N . ALA A 1 105 ? 1.344 -16.625 1.53 1 90.25 105 ALA A N 1
ATOM 818 C CA . ALA A 1 105 ? 2.311 -17.094 2.521 1 90.25 105 ALA A CA 1
ATOM 819 C C . ALA A 1 105 ? 1.718 -17.062 3.928 1 90.25 105 ALA A C 1
ATOM 821 O O . ALA A 1 105 ? 2.055 -17.891 4.773 1 90.25 105 ALA A O 1
ATOM 822 N N . ARG A 1 106 ? 0.893 -16.078 4.172 1 81.94 106 ARG A N 1
ATOM 823 C CA . ARG A 1 106 ? 0.378 -15.844 5.516 1 81.94 106 ARG A CA 1
ATOM 824 C C . ARG A 1 106 ? -0.979 -16.516 5.711 1 81.94 106 ARG A C 1
ATOM 826 O O . ARG A 1 106 ? -1.525 -16.516 6.816 1 81.94 106 ARG A O 1
ATOM 833 N N . SER A 1 107 ? -1.68 -16.766 4.59 1 76.56 107 SER A N 1
ATOM 834 C CA . SER A 1 107 ? -2.986 -17.422 4.652 1 76.56 107 SER A CA 1
ATOM 835 C C . SER A 1 107 ? -2.881 -18.828 5.227 1 76.56 107 SER A C 1
ATOM 837 O O . SER A 1 107 ? -1.928 -19.547 4.934 1 76.56 107 SER A O 1
ATOM 839 N N . ASP A 1 108 ? -3.527 -19.109 6.363 1 64.5 108 ASP A N 1
ATOM 840 C CA . ASP A 1 108 ? -3.566 -20.469 6.902 1 64.5 108 ASP A CA 1
ATOM 841 C C . ASP A 1 108 ? -4.172 -21.438 5.898 1 64.5 108 ASP A C 1
ATOM 843 O O . ASP A 1 108 ? -5.109 -21.094 5.176 1 64.5 108 ASP A O 1
ATOM 847 N N . ALA A 1 109 ? -3.434 -22.469 5.375 1 52 109 ALA A N 1
ATOM 848 C CA . ALA A 1 109 ? -3.834 -23.516 4.43 1 52 109 ALA A CA 1
ATOM 849 C C . ALA A 1 109 ? -5.316 -23.844 4.574 1 52 109 ALA A C 1
ATOM 851 O O . ALA A 1 109 ? -5.992 -24.141 3.584 1 52 109 ALA A O 1
ATOM 852 N N . ALA A 1 110 ? -5.801 -23.984 5.781 1 45.22 110 ALA A N 1
ATOM 853 C CA . ALA A 1 110 ? -7.137 -24.469 6.121 1 45.22 110 ALA A CA 1
ATOM 854 C C . ALA A 1 110 ? -8.219 -23.516 5.609 1 45.22 110 ALA A C 1
ATOM 856 O O . ALA A 1 110 ? -9.297 -23.953 5.215 1 45.22 110 ALA A O 1
ATOM 857 N N . ASP A 1 111 ? -8.055 -22.234 5.691 1 45.31 111 ASP A N 1
ATOM 858 C CA . ASP A 1 111 ? -9.102 -21.312 5.262 1 45.31 111 ASP A CA 1
ATOM 859 C C . ASP A 1 111 ? -9.266 -21.328 3.746 1 45.31 111 ASP A C 1
ATOM 861 O O . ASP A 1 111 ? -10.344 -21.031 3.23 1 45.31 111 ASP A O 1
ATOM 865 N N . ARG A 1 112 ? -8.32 -21.719 3.012 1 43.72 112 ARG A N 1
ATOM 866 C CA . ARG A 1 112 ? -8.164 -21.719 1.561 1 43.72 112 ARG A CA 1
ATOM 867 C C . ARG A 1 112 ? -8.953 -22.859 0.93 1 43.72 112 ARG A C 1
ATOM 869 O O . ARG A 1 112 ? -9.57 -22.703 -0.128 1 43.72 112 ARG A O 1
ATOM 876 N N . VAL A 1 113 ? -8.844 -24.125 1.494 1 38.19 113 VAL A N 1
ATOM 877 C CA . VAL A 1 113 ? -9.531 -25.281 0.962 1 38.19 113 VAL A CA 1
ATOM 878 C C . VAL A 1 113 ? -11.047 -25.062 1.027 1 38.19 113 VAL A C 1
ATOM 880 O O . VAL A 1 113 ? -11.781 -25.531 0.152 1 38.19 113 VAL A O 1
ATOM 883 N N . TRP A 1 114 ? -11.508 -24.625 2.146 1 34.69 114 TRP A N 1
ATOM 884 C CA . TRP A 1 114 ? -12.953 -24.656 2.352 1 34.69 114 TRP A CA 1
ATOM 885 C C . TRP A 1 114 ? -13.656 -23.703 1.389 1 34.69 114 TRP A C 1
ATOM 887 O O . TRP A 1 114 ? -14.812 -23.938 1.017 1 34.69 114 TRP A O 1
ATOM 897 N N . ARG A 1 115 ? -13.148 -22.453 1.257 1 41.91 115 ARG A N 1
ATOM 898 C CA . ARG A 1 115 ? -14.008 -21.672 0.374 1 41.91 115 ARG A CA 1
ATOM 899 C C . ARG A 1 115 ? -13.914 -22.172 -1.063 1 41.91 115 ARG A C 1
ATOM 901 O O . ARG A 1 115 ? -14.664 -21.734 -1.933 1 41.91 115 ARG A O 1
ATOM 908 N N . MET A 1 116 ? -12.945 -22.844 -1.453 1 34.91 116 MET A N 1
ATOM 909 C CA . MET A 1 116 ? -12.906 -23.469 -2.768 1 34.91 116 MET A CA 1
ATOM 910 C C . MET A 1 116 ? -14.031 -24.5 -2.908 1 34.91 116 MET A C 1
ATOM 912 O O . MET A 1 116 ? -14.594 -24.656 -3.992 1 34.91 116 MET A O 1
ATOM 916 N N . ALA A 1 117 ? -14.219 -25.281 -1.959 1 36.78 117 ALA A N 1
ATOM 917 C CA . ALA A 1 117 ? -15.352 -26.219 -1.993 1 36.78 117 ALA A CA 1
ATOM 918 C C . ALA A 1 117 ? -16.672 -25.453 -2.041 1 36.78 117 ALA A C 1
ATOM 920 O O . ALA A 1 117 ? -17.625 -25.906 -2.674 1 36.78 117 ALA A O 1
ATOM 921 N N . ALA A 1 118 ? -16.828 -24.359 -1.417 1 36.72 118 ALA A N 1
ATOM 922 C CA . ALA A 1 118 ? -18.094 -23.625 -1.458 1 36.72 118 ALA A CA 1
ATOM 923 C C . ALA A 1 118 ? -18.234 -22.859 -2.771 1 36.72 118 ALA A C 1
ATOM 925 O O . ALA A 1 118 ? -19.359 -22.641 -3.242 1 36.72 118 ALA A O 1
ATOM 926 N N . VAL A 1 119 ? -17.203 -22.469 -3.486 1 37.47 119 VAL A N 1
ATOM 927 C CA . VAL A 1 119 ? -17.359 -21.828 -4.789 1 37.47 119 VAL A CA 1
ATOM 928 C C . VAL A 1 119 ? -17.75 -22.859 -5.832 1 37.47 119 VAL A C 1
ATOM 930 O O . VAL A 1 119 ? -18.359 -22.531 -6.852 1 37.47 119 VAL A O 1
ATOM 933 N N . HIS A 1 120 ? -17.422 -24.094 -5.785 1 37.16 120 HIS A N 1
ATOM 934 C CA . HIS A 1 120 ? -18.031 -25.078 -6.68 1 37.16 120 HIS A CA 1
ATOM 935 C C . HIS A 1 120 ? -19.547 -25.078 -6.539 1 37.16 120 HIS A C 1
ATOM 937 O O . HIS A 1 120 ? -20.266 -25.25 -7.523 1 37.16 120 HIS A O 1
ATOM 943 N N . ARG A 1 121 ? -20.156 -24.969 -5.371 1 35.16 121 ARG A N 1
ATOM 944 C CA . ARG A 1 121 ? -21.609 -25.016 -5.25 1 35.16 121 ARG A CA 1
ATOM 945 C C . ARG A 1 121 ? -22.25 -23.672 -5.629 1 35.16 121 ARG A C 1
ATOM 947 O O . ARG A 1 121 ? -23.297 -23.641 -6.258 1 35.16 121 ARG A O 1
ATOM 954 N N . ALA A 1 122 ? -21.719 -22.516 -5.316 1 37.78 122 ALA A N 1
ATOM 955 C CA . ALA A 1 122 ? -22.453 -21.297 -5.645 1 37.78 122 ALA A CA 1
ATOM 956 C C . ALA A 1 122 ? -22.281 -20.938 -7.117 1 37.78 122 ALA A C 1
ATOM 958 O O . ALA A 1 122 ? -23.156 -20.297 -7.703 1 37.78 122 ALA A O 1
ATOM 959 N N . ASP A 1 123 ? -21.312 -21.25 -7.875 1 34.22 123 ASP A N 1
ATOM 960 C CA . ASP A 1 123 ? -21.375 -21.016 -9.312 1 34.22 123 ASP A CA 1
ATOM 961 C C . ASP A 1 123 ? -22.328 -22 -9.984 1 34.22 123 ASP A C 1
ATOM 963 O O . ASP A 1 123 ? -22.891 -21.703 -11.055 1 34.22 123 ASP A O 1
ATOM 967 N N . ARG A 1 124 ? -22.609 -23.172 -9.469 1 34.06 124 ARG A N 1
ATOM 968 C CA . ARG A 1 124 ? -23.672 -23.938 -10.102 1 34.06 124 ARG A CA 1
ATOM 969 C C . ARG A 1 124 ? -25.031 -23.281 -9.883 1 34.06 124 ARG A C 1
ATOM 971 O O . ARG A 1 124 ? -25.953 -23.453 -10.688 1 34.06 124 ARG A O 1
ATOM 978 N N . SER A 1 125 ? -25.328 -22.703 -8.781 1 33.53 125 SER A N 1
ATOM 979 C CA . SER A 1 125 ? -26.688 -22.172 -8.672 1 33.53 125 SER A CA 1
ATOM 980 C C . SER A 1 125 ? -26.875 -20.953 -9.547 1 33.53 125 SER A C 1
ATOM 982 O O . SER A 1 125 ? -27.969 -20.719 -10.062 1 33.53 125 SER A O 1
ATOM 984 N N . ARG A 1 126 ? -25.938 -20.078 -9.75 1 32.84 126 ARG A N 1
ATOM 985 C CA . ARG A 1 126 ? -26.328 -18.969 -10.609 1 32.84 126 ARG A CA 1
ATOM 986 C C . ARG A 1 126 ? -26.297 -19.375 -12.078 1 32.84 126 ARG A C 1
ATOM 988 O O . ARG A 1 126 ? -26.75 -18.625 -12.945 1 32.84 126 ARG A O 1
ATOM 995 N N . TYR A 1 127 ? -25.578 -20.375 -12.523 1 29.33 127 TYR A N 1
ATOM 996 C CA . TYR A 1 127 ? -25.797 -20.734 -13.922 1 29.33 127 TYR A CA 1
ATOM 997 C C . TYR A 1 127 ? -27.047 -21.578 -14.078 1 29.33 127 TYR A C 1
ATOM 999 O O . TYR A 1 127 ? -27.234 -22.25 -15.102 1 29.33 127 TYR A O 1
ATOM 1007 N N . SER A 1 128 ? -27.734 -21.875 -13.031 1 31.41 128 SER A N 1
ATOM 1008 C CA . SER A 1 128 ? -28.984 -22.484 -13.477 1 31.41 128 SER A CA 1
ATOM 1009 C C . SER A 1 128 ? -29.766 -21.531 -14.391 1 31.41 128 SER A C 1
ATOM 1011 O O . SER A 1 128 ? -30.281 -20.516 -13.93 1 31.41 128 SER A O 1
ATOM 1013 N N . LEU A 1 129 ? -29.203 -21.344 -15.586 1 27.95 129 LEU A N 1
ATOM 1014 C CA . LEU A 1 129 ? -30.109 -20.844 -16.625 1 27.95 129 LEU A CA 1
ATOM 1015 C C . LEU A 1 129 ? -31.5 -21.469 -16.484 1 27.95 129 LEU A C 1
ATOM 1017 O O . LEU A 1 129 ? -31.625 -22.672 -16.266 1 27.95 129 LEU A O 1
ATOM 1021 N N . PRO A 1 130 ? -32.406 -20.781 -15.922 1 30.09 130 PRO A N 1
ATOM 1022 C CA . PRO A 1 130 ? -33.781 -21.234 -15.945 1 30.09 130 PRO A CA 1
ATOM 1023 C C . PRO A 1 130 ? -34.219 -21.797 -17.297 1 30.09 130 PRO A C 1
ATOM 1025 O O . PRO A 1 130 ? -34.062 -21.141 -18.328 1 30.09 130 PRO A O 1
ATOM 1028 N N . GLN A 1 131 ? -33.781 -22.922 -17.719 1 28.55 131 GLN A N 1
ATOM 1029 C CA . GLN A 1 131 ? -34.438 -23.578 -18.844 1 28.55 131 GLN A CA 1
ATOM 1030 C C . GLN A 1 131 ? -35.938 -23.547 -18.688 1 28.55 131 GLN A C 1
ATOM 1032 O O . GLN A 1 131 ? -36.562 -24.562 -18.375 1 28.55 131 GLN A O 1
ATOM 1037 N N . ASP A 1 132 ? -36.5 -22.516 -18.016 1 27.14 132 ASP A N 1
ATOM 1038 C CA . ASP A 1 132 ? -37.938 -22.625 -18.141 1 27.14 132 ASP A CA 1
ATOM 1039 C C . ASP A 1 132 ? -38.344 -22.75 -19.609 1 27.14 132 ASP A C 1
ATOM 1041 O O . ASP A 1 132 ? -37.969 -21.906 -20.438 1 27.14 132 ASP A O 1
ATOM 1045 N N . PRO A 1 133 ? -38.438 -23.922 -20.094 1 28.05 133 PRO A N 1
ATOM 1046 C CA . PRO A 1 133 ? -39.094 -24.062 -21.391 1 28.05 133 PRO A CA 1
ATOM 1047 C C . PRO A 1 133 ? -40.344 -23.188 -21.5 1 28.05 133 PRO A C 1
ATOM 1049 O O . PRO A 1 133 ? -41.094 -23.016 -20.516 1 28.05 133 PRO A O 1
ATOM 1052 N N . PRO A 1 134 ? -40.281 -21.969 -22.047 1 26.72 134 PRO A N 1
ATOM 1053 C CA . PRO A 1 134 ? -41.594 -21.359 -22.234 1 26.72 134 PRO A CA 1
ATOM 1054 C C . PRO A 1 134 ? -42.656 -22.359 -22.672 1 26.72 134 PRO A C 1
ATOM 1056 O O . PRO A 1 134 ? -42.375 -23.219 -23.516 1 26.72 134 PRO A O 1
ATOM 1059 N N . ARG A 1 135 ? -43.406 -22.922 -21.734 1 25.25 135 ARG A N 1
ATOM 1060 C CA . ARG A 1 135 ? -44.625 -23.656 -21.922 1 25.25 135 ARG A CA 1
ATOM 1061 C C . ARG A 1 135 ? -45.344 -23.203 -23.188 1 25.25 135 ARG A C 1
ATOM 1063 O O . ARG A 1 135 ? -45.094 -22.125 -23.719 1 25.25 135 ARG A O 1
ATOM 1070 N N . ALA A 1 136 ? -46.281 -24.109 -23.594 1 25.16 136 ALA A N 1
ATOM 1071 C CA . ALA A 1 136 ? -47.312 -24.5 -24.562 1 25.16 136 ALA A CA 1
ATOM 1072 C C . ALA A 1 136 ? -48.312 -23.375 -24.797 1 25.16 136 ALA A C 1
ATOM 1074 O O . ALA A 1 136 ? -49.031 -22.969 -23.891 1 25.16 136 ALA A O 1
ATOM 1075 N N . PHE A 1 137 ? -47.844 -22.234 -25.438 1 23.17 137 PHE A N 1
ATOM 1076 C CA . PHE A 1 137 ? -48.906 -21.422 -26.016 1 23.17 137 PHE A CA 1
ATOM 1077 C C . PHE A 1 137 ? -49.938 -22.297 -26.672 1 23.17 137 PHE A C 1
ATOM 1079 O O . PHE A 1 137 ? -49.719 -22.891 -27.734 1 23.17 137 PHE A O 1
ATOM 1086 N N . HIS A 1 138 ? -50.531 -23.281 -25.953 1 23.48 138 HIS A N 1
ATOM 1087 C CA . HIS A 1 138 ? -51.781 -23.938 -26.375 1 23.48 138 HIS A CA 1
ATOM 1088 C C . HIS A 1 138 ? -52.719 -22.953 -27.062 1 23.48 138 HIS A C 1
ATOM 1090 O O . HIS A 1 138 ? -52.719 -21.766 -26.75 1 23.48 138 HIS A O 1
ATOM 1096 N N . ARG A 1 139 ? -53.25 -23.469 -28.281 1 25.55 139 ARG A N 1
ATOM 1097 C CA . ARG A 1 139 ? -54.219 -23.078 -29.297 1 25.55 139 ARG A CA 1
ATOM 1098 C C . ARG A 1 139 ? -55.531 -22.641 -28.656 1 25.55 139 ARG A C 1
ATOM 1100 O O . ARG A 1 139 ? -56.375 -22.016 -29.328 1 25.55 139 ARG A O 1
ATOM 1107 N N . GLN A 1 140 ? -55.75 -22.984 -27.312 1 23.03 140 GLN A N 1
ATOM 1108 C CA . GLN A 1 140 ? -57.188 -23.266 -27.297 1 23.03 140 GLN A CA 1
ATOM 1109 C C . GLN A 1 140 ? -58 -22.031 -27.672 1 23.03 140 GLN A C 1
ATOM 1111 O O . GLN A 1 140 ? -58 -21.047 -26.938 1 23.03 140 GLN A O 1
ATOM 1116 N N . ALA A 1 141 ? -57.781 -21.406 -28.875 1 26.62 141 ALA A N 1
ATOM 1117 C CA . ALA A 1 141 ? -58.844 -20.516 -29.25 1 26.62 141 ALA A CA 1
ATOM 1118 C C . ALA A 1 141 ? -60.219 -21.078 -28.844 1 26.62 141 ALA A C 1
ATOM 1120 O O . ALA A 1 141 ? -60.594 -22.172 -29.25 1 26.62 141 ALA A O 1
ATOM 1121 N N . ASP A 1 142 ? -60.656 -21 -27.547 1 23.92 142 ASP A N 1
ATOM 1122 C CA . ASP A 1 142 ? -62.031 -21.266 -27.125 1 23.92 142 ASP A 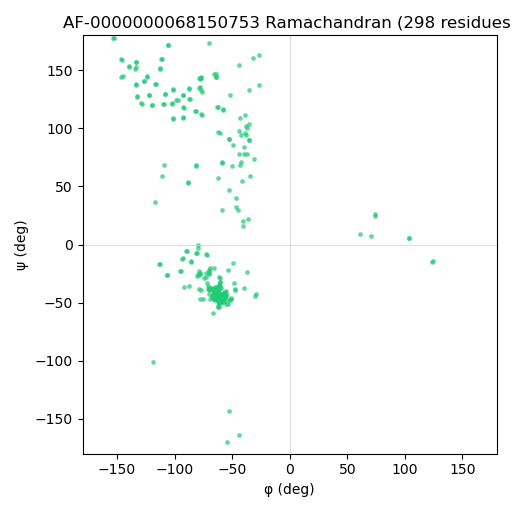CA 1
ATOM 1123 C C . ASP A 1 142 ? -63.031 -20.719 -28.141 1 23.92 142 ASP A C 1
ATOM 1125 O O . ASP A 1 142 ? -62.875 -19.594 -28.625 1 23.92 142 ASP A O 1
ATOM 1129 N N . PRO A 1 143 ? -63.75 -21.688 -28.844 1 28.94 143 PRO A N 1
ATOM 1130 C CA . PRO A 1 143 ? -64.938 -21.516 -29.656 1 28.94 143 PRO A CA 1
ATOM 1131 C C . PRO A 1 143 ? -66 -20.656 -28.953 1 28.94 143 PRO A C 1
ATOM 1133 O O . PRO A 1 143 ? -66.75 -21.141 -28.094 1 28.94 143 PRO A O 1
ATOM 1136 N N . ARG A 1 144 ? -65.688 -19.688 -28.141 1 23.39 144 ARG A N 1
ATOM 1137 C CA . ARG A 1 144 ? -66.812 -19.094 -27.484 1 23.39 144 ARG A CA 1
ATOM 1138 C C . ARG A 1 144 ? -68 -19 -28.453 1 23.39 144 ARG A C 1
ATOM 1140 O O . ARG A 1 144 ? -67.875 -18.641 -29.609 1 23.39 144 ARG A O 1
ATOM 1147 N N . GLY A 1 145 ? -68.875 -19.953 -28.203 1 24.31 145 GLY A N 1
ATOM 1148 C CA . GLY A 1 145 ? -70.312 -20.125 -28.5 1 24.31 145 GLY A CA 1
ATOM 1149 C C . GLY A 1 145 ? -71.125 -18.844 -28.422 1 24.31 145 GLY A C 1
ATOM 1150 O O . GLY A 1 145 ? -72.312 -18.859 -28.406 1 24.31 145 GLY A O 1
ATOM 1151 N N . ASP A 1 146 ? -70.5 -17.688 -28.547 1 22.19 146 ASP A N 1
ATOM 1152 C CA . ASP A 1 146 ? -71.688 -16.797 -28.375 1 22.19 146 ASP A CA 1
ATOM 1153 C C . ASP A 1 146 ? -72.875 -17.297 -29.156 1 22.19 146 ASP A C 1
ATOM 1155 O O . ASP A 1 146 ? -72.812 -17.438 -30.375 1 22.19 146 ASP A O 1
ATOM 1159 N N . ARG A 1 147 ? -73.875 -18.062 -28.547 1 21.94 147 ARG A N 1
ATOM 1160 C CA . ARG A 1 147 ? -75.312 -18.391 -28.562 1 21.94 147 ARG A CA 1
ATOM 1161 C C . ARG A 1 147 ? -76.125 -17.141 -28.812 1 21.94 147 ARG A C 1
ATOM 1163 O O . ARG A 1 147 ? -77.375 -17.219 -28.922 1 21.94 147 ARG A O 1
ATOM 1170 N N . SER A 1 148 ? -75.75 -15.977 -28.281 1 23.62 148 SER A N 1
ATOM 1171 C CA . SER A 1 148 ? -77.062 -15.328 -28.125 1 23.62 148 SER A CA 1
ATOM 1172 C C . SER A 1 148 ? -77.938 -15.516 -29.359 1 23.62 148 SER A C 1
ATOM 1174 O O . SER A 1 148 ? -77.438 -15.664 -30.469 1 23.62 148 SER A O 1
ATOM 1176 N N . PHE A 1 149 ? -79.312 -15.445 -29.125 1 19.38 149 PHE A N 1
ATOM 1177 C CA . PHE A 1 149 ? -80.75 -15.539 -28.891 1 19.38 149 PHE A CA 1
ATOM 1178 C C . PHE A 1 149 ? -81.5 -14.805 -29.984 1 19.38 149 PHE A C 1
ATOM 1180 O O . PHE A 1 149 ? -82.375 -15.375 -30.609 1 19.38 149 PHE A O 1
ATOM 1187 N N . HIS A 1 150 ? -81.938 -13.5 -29.547 1 20.89 150 HIS A N 1
ATOM 1188 C CA . HIS A 1 150 ? -83.312 -13.07 -29.469 1 20.89 150 HIS A CA 1
ATOM 1189 C C . HIS A 1 150 ? -83.938 -12.891 -30.859 1 20.89 150 HIS A C 1
ATOM 1191 O O . HIS A 1 150 ? -83.188 -12.68 -31.828 1 20.89 150 HIS A O 1
ATOM 1197 N N . ARG A 1 151 ? -85.375 -12.602 -30.734 1 19.81 151 ARG A N 1
ATOM 1198 C CA . ARG A 1 151 ? -86.688 -12.203 -31.125 1 19.81 151 ARG A CA 1
ATOM 1199 C C . ARG A 1 151 ? -86.688 -10.953 -32 1 19.81 151 ARG A C 1
ATOM 1201 O O . ARG A 1 151 ? -85.938 -10.016 -31.719 1 19.81 151 ARG A O 1
ATOM 1208 N N . MET B 1 1 ? 6.664 -18.703 5.652 1 81.5 1 MET B N 1
ATOM 1209 C CA . MET B 1 1 ? 6.703 -19.688 4.57 1 81.5 1 MET B CA 1
ATOM 1210 C C . MET B 1 1 ? 6.906 -19 3.223 1 81.5 1 MET B C 1
ATOM 1212 O O . MET B 1 1 ? 6.453 -17.875 3.018 1 81.5 1 MET B O 1
ATOM 1216 N N . LYS B 1 2 ? 7.676 -19.688 2.297 1 93.44 2 LYS B N 1
ATOM 1217 C CA . LYS B 1 2 ? 7.887 -19.141 0.958 1 93.44 2 LYS B CA 1
ATOM 1218 C C . LYS B 1 2 ? 6.668 -19.375 0.071 1 93.44 2 LYS B C 1
ATOM 1220 O O . LYS B 1 2 ? 6.047 -20.453 0.131 1 93.44 2 LYS B O 1
ATOM 1225 N N . ALA B 1 3 ? 6.312 -18.375 -0.605 1 96 3 ALA B N 1
ATOM 1226 C CA . ALA B 1 3 ? 5.211 -18.5 -1.555 1 96 3 ALA B CA 1
ATOM 1227 C C . ALA B 1 3 ? 5.438 -17.609 -2.779 1 96 3 ALA B C 1
ATOM 1229 O O . ALA B 1 3 ? 6.32 -16.75 -2.775 1 96 3 ALA B O 1
ATOM 1230 N N . ALA B 1 4 ? 4.785 -17.953 -3.793 1 97.62 4 ALA B N 1
ATOM 1231 C CA . ALA B 1 4 ? 4.707 -17.062 -4.953 1 97.62 4 ALA B CA 1
ATOM 1232 C C . ALA B 1 4 ? 3.287 -16.531 -5.145 1 97.62 4 ALA B C 1
ATOM 1234 O O . ALA B 1 4 ? 2.322 -17.141 -4.672 1 97.62 4 ALA B O 1
ATOM 1235 N N . GLY B 1 5 ? 3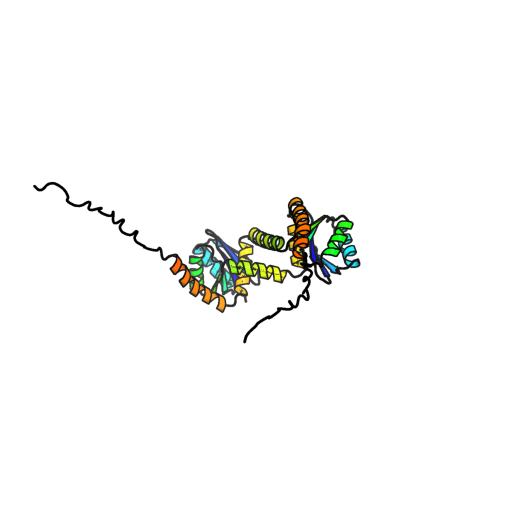.168 -15.383 -5.703 1 96.44 5 GLY B N 1
ATOM 1236 C CA . GLY B 1 5 ? 1.909 -14.797 -6.133 1 96.44 5 GLY B CA 1
ATOM 1237 C C . GLY B 1 5 ? 1.837 -14.57 -7.633 1 96.44 5 GLY B C 1
ATOM 1238 O O . GLY B 1 5 ? 2.828 -14.188 -8.258 1 96.44 5 GLY B O 1
ATOM 1239 N N . ILE B 1 6 ? 0.673 -14.883 -8.227 1 95.5 6 ILE B N 1
ATOM 1240 C CA . ILE B 1 6 ? 0.457 -14.703 -9.656 1 95.5 6 ILE B CA 1
ATOM 1241 C C . ILE B 1 6 ? -0.699 -13.734 -9.883 1 95.5 6 ILE B C 1
ATOM 1243 O O . ILE B 1 6 ? -1.812 -13.961 -9.406 1 95.5 6 ILE B O 1
ATOM 1247 N N . ASP B 1 7 ? -0.439 -12.672 -10.539 1 92.81 7 ASP B N 1
ATOM 1248 C CA . ASP B 1 7 ? -1.452 -11.805 -11.133 1 92.81 7 ASP B CA 1
ATOM 1249 C C . ASP B 1 7 ? -1.737 -12.195 -12.578 1 92.81 7 ASP B C 1
ATOM 1251 O O . ASP B 1 7 ? -0.917 -11.961 -13.469 1 92.81 7 ASP B O 1
ATOM 1255 N N . THR B 1 8 ? -2.932 -12.773 -12.797 1 94.12 8 THR B N 1
ATOM 1256 C CA . THR B 1 8 ? -3.244 -13.477 -14.031 1 94.12 8 THR B CA 1
ATOM 1257 C C . THR B 1 8 ? -3.887 -12.523 -15.047 1 94.12 8 THR B C 1
ATOM 1259 O O . THR B 1 8 ? -4.953 -11.969 -14.781 1 94.12 8 THR B O 1
ATOM 1262 N N . GLY B 1 9 ? -3.238 -12.32 -16.172 1 90.5 9 GLY B N 1
ATOM 1263 C CA . GLY B 1 9 ? -3.828 -11.664 -17.328 1 90.5 9 GLY B CA 1
ATOM 1264 C C . GLY B 1 9 ? -4.164 -12.625 -18.453 1 90.5 9 GLY B C 1
ATOM 1265 O O . GLY B 1 9 ? -3.842 -13.812 -18.375 1 90.5 9 GLY B O 1
ATOM 1266 N N . LYS B 1 10 ? -4.836 -12.047 -19.375 1 91.44 10 LYS B N 1
ATOM 1267 C CA . LYS B 1 10 ? -5.207 -12.859 -20.531 1 91.44 10 LYS B CA 1
ATOM 1268 C C . LYS B 1 10 ? -3.971 -13.398 -21.234 1 91.44 10 LYS B C 1
ATOM 1270 O O . LYS B 1 10 ? -3.918 -14.578 -21.594 1 91.44 10 LYS B O 1
ATOM 1275 N N . THR B 1 11 ? -2.986 -12.609 -21.438 1 94.31 11 THR B N 1
ATOM 1276 C CA . THR B 1 11 ? -1.844 -12.961 -22.266 1 94.31 11 THR B CA 1
ATOM 1277 C C . THR B 1 11 ? -0.611 -13.234 -21.422 1 94.31 11 THR B C 1
ATOM 1279 O O . THR B 1 11 ? 0.266 -14.008 -21.812 1 94.31 11 THR B O 1
ATOM 1282 N N . TRP B 1 12 ? -0.579 -12.641 -20.266 1 94.69 12 TRP B N 1
ATOM 1283 C CA . TRP B 1 12 ? 0.634 -12.711 -19.469 1 94.69 12 TRP B CA 1
ATOM 1284 C C . TRP B 1 12 ? 0.304 -13.039 -18.016 1 94.69 12 TRP B C 1
ATOM 1286 O O . TRP B 1 12 ? -0.788 -12.734 -17.531 1 94.69 12 TRP B O 1
ATOM 1296 N N . LEU B 1 13 ? 1.263 -13.711 -17.312 1 95.38 13 LEU B N 1
ATOM 1297 C CA . LEU B 1 13 ? 1.289 -13.891 -15.867 1 95.38 13 LEU B CA 1
ATOM 1298 C C . LEU B 1 13 ? 2.402 -13.062 -15.242 1 95.38 13 LEU B C 1
ATOM 1300 O O . LEU B 1 13 ? 3.568 -13.18 -15.625 1 95.38 13 LEU B O 1
ATOM 1304 N N . ASP B 1 14 ? 2.078 -12.219 -14.398 1 94 14 ASP B N 1
ATOM 1305 C CA . ASP B 1 14 ? 3.068 -11.562 -13.555 1 94 14 ASP B CA 1
ATOM 1306 C C . ASP B 1 14 ? 3.25 -12.305 -12.234 1 94 14 ASP B C 1
ATOM 1308 O O . ASP B 1 14 ? 2.273 -12.609 -11.547 1 94 14 ASP B O 1
ATOM 1312 N N . VAL B 1 15 ? 4.535 -12.617 -11.875 1 96.06 15 VAL B N 1
ATOM 1313 C CA . VAL B 1 15 ? 4.816 -13.484 -10.742 1 96.06 15 VAL B CA 1
ATOM 1314 C C . VAL B 1 15 ? 5.793 -12.789 -9.789 1 96.06 15 VAL B C 1
ATOM 1316 O O . VAL B 1 15 ? 6.742 -12.141 -10.234 1 96.06 15 VAL B O 1
ATOM 1319 N N . ALA B 1 16 ? 5.555 -12.969 -8.578 1 95 16 ALA B N 1
ATOM 1320 C CA . ALA B 1 16 ? 6.484 -12.516 -7.543 1 95 16 ALA B CA 1
ATOM 1321 C C . ALA B 1 16 ? 6.602 -13.547 -6.426 1 95 16 ALA B C 1
ATOM 1323 O O . ALA B 1 16 ? 5.684 -14.344 -6.207 1 95 16 ALA B O 1
ATOM 1324 N N . THR B 1 17 ? 7.777 -13.531 -5.734 1 96.12 17 THR B N 1
ATOM 1325 C CA . THR B 1 17 ? 7.965 -14.484 -4.648 1 96.12 17 THR B CA 1
ATOM 1326 C C . THR B 1 17 ? 8 -13.773 -3.301 1 96.12 17 THR B C 1
ATOM 1328 O O . THR B 1 17 ? 8.125 -12.547 -3.248 1 96.12 17 THR B O 1
ATOM 1331 N N . TYR B 1 18 ? 7.77 -14.43 -2.289 1 92.94 18 TYR B N 1
ATOM 1332 C CA . TYR B 1 18 ? 7.844 -14 -0.897 1 92.94 18 TYR B CA 1
ATOM 1333 C C . TYR B 1 18 ? 8.586 -15.031 -0.051 1 92.94 18 TYR B C 1
ATOM 1335 O O . TYR B 1 18 ? 8.375 -16.234 -0.204 1 92.94 18 TYR B O 1
ATOM 1343 N N . PRO B 1 19 ? 9.414 -14.641 0.796 1 91.19 19 PRO B N 1
ATOM 1344 C CA . PRO B 1 19 ? 9.633 -13.289 1.314 1 91.19 19 PRO B CA 1
ATOM 1345 C C . PRO B 1 19 ? 10.586 -12.469 0.444 1 91.19 19 PRO B C 1
ATOM 1347 O O . PRO B 1 19 ? 10.672 -11.25 0.597 1 91.19 19 PRO B O 1
ATOM 1350 N N . VAL B 1 20 ? 11.281 -13.227 -0.447 1 85.5 20 VAL B N 1
ATOM 1351 C CA . VAL B 1 20 ? 12.109 -12.5 -1.406 1 85.5 20 VAL B CA 1
ATOM 1352 C C . VAL B 1 20 ? 11.273 -12.125 -2.627 1 85.5 20 VAL B C 1
ATOM 1354 O O . VAL B 1 20 ? 10.523 -12.953 -3.158 1 85.5 20 VAL B O 1
ATOM 1357 N N . SER B 1 21 ? 11.203 -10.883 -3.008 1 84.88 21 SER B N 1
ATOM 1358 C CA . SER B 1 21 ? 10.32 -10.398 -4.062 1 84.88 21 SER B CA 1
ATOM 1359 C C . SER B 1 21 ? 10.984 -10.492 -5.43 1 84.88 21 SER B C 1
ATOM 1361 O O . SER B 1 21 ? 11.094 -9.5 -6.148 1 84.88 21 SER B O 1
ATOM 1363 N N . ASP B 1 22 ? 11.477 -11.734 -5.707 1 92.56 22 ASP B N 1
ATOM 1364 C CA . ASP B 1 22 ? 11.875 -11.953 -7.094 1 92.56 22 ASP B CA 1
ATOM 1365 C C . ASP B 1 22 ? 10.672 -11.867 -8.031 1 92.56 22 ASP B C 1
ATOM 1367 O O . ASP B 1 22 ? 9.555 -12.219 -7.645 1 92.56 22 ASP B O 1
ATOM 1371 N N . LYS B 1 23 ? 10.898 -11.375 -9.219 1 93.25 23 LYS B N 1
ATOM 1372 C CA . LYS B 1 23 ? 9.805 -11.172 -10.156 1 93.25 23 LYS B CA 1
ATOM 1373 C C . LYS B 1 23 ? 10.062 -11.906 -11.469 1 93.25 23 LYS B C 1
ATOM 1375 O O . LYS B 1 23 ? 11.219 -12.055 -11.883 1 93.25 23 LYS B O 1
ATOM 1380 N N . GLN B 1 24 ? 9.055 -12.391 -12.055 1 93.81 24 GLN B N 1
ATOM 1381 C CA . GLN B 1 24 ? 9.07 -13.016 -13.367 1 93.81 24 GLN B CA 1
ATOM 1382 C C . GLN B 1 24 ? 7.766 -12.75 -14.125 1 93.81 24 GLN B C 1
ATOM 1384 O O . GLN B 1 24 ? 6.711 -12.594 -13.508 1 93.81 24 GLN B O 1
ATOM 1389 N N . LYS B 1 25 ? 7.895 -12.594 -15.406 1 95.56 25 LYS B N 1
ATOM 1390 C CA . LYS B 1 25 ? 6.734 -12.508 -16.281 1 95.56 25 LYS B CA 1
ATOM 1391 C C . LYS B 1 25 ? 6.781 -13.586 -17.359 1 95.56 25 LYS B C 1
ATOM 1393 O O . LYS B 1 25 ? 7.805 -13.758 -18.031 1 95.56 25 LYS B O 1
ATOM 1398 N N . VAL B 1 26 ? 5.785 -14.328 -17.547 1 97.56 26 VAL B N 1
ATOM 1399 C CA . VAL B 1 26 ? 5.742 -15.398 -18.531 1 97.56 26 VAL B CA 1
ATOM 1400 C C . VAL B 1 26 ? 4.43 -15.328 -19.312 1 97.56 26 VAL B C 1
ATOM 1402 O O . VAL B 1 26 ? 3.438 -14.789 -18.812 1 97.56 26 VAL B O 1
ATOM 1405 N N . PRO B 1 27 ? 4.398 -15.898 -20.547 1 97.56 27 PRO B N 1
ATOM 1406 C CA . PRO B 1 27 ? 3.121 -15.984 -21.25 1 97.56 27 PRO B CA 1
ATOM 1407 C C . PRO B 1 27 ? 2.109 -16.875 -20.547 1 97.56 27 PRO B C 1
ATOM 1409 O O . PRO B 1 27 ? 2.49 -17.891 -19.938 1 97.56 27 PRO B O 1
ATOM 1412 N N . ASN B 1 28 ? 0.839 -16.531 -20.578 1 97.12 28 ASN B N 1
ATOM 1413 C CA . ASN B 1 28 ? -0.229 -17.359 -20.031 1 97.12 28 ASN B CA 1
ATOM 1414 C C . ASN B 1 28 ? -0.64 -18.469 -21 1 97.12 28 ASN B C 1
ATOM 1416 O O . ASN B 1 28 ? -1.753 -18.453 -21.531 1 97.12 28 ASN B O 1
ATOM 1420 N N . ASN B 1 29 ? 0.246 -19.359 -21.188 1 97.75 29 ASN B N 1
ATOM 1421 C CA . ASN B 1 29 ? 0.081 -20.547 -22.016 1 97.75 29 ASN B CA 1
ATOM 1422 C C . ASN B 1 29 ? 0.973 -21.688 -21.547 1 97.75 29 ASN B C 1
ATOM 1424 O O . ASN B 1 29 ? 1.729 -21.547 -20.578 1 97.75 29 ASN B O 1
ATOM 1428 N N . ALA B 1 30 ? 0.868 -22.797 -22.188 1 97.75 30 ALA B N 1
ATOM 1429 C CA . ALA B 1 30 ? 1.523 -24.016 -21.734 1 97.75 30 ALA B CA 1
ATOM 1430 C C . ALA B 1 30 ? 3.025 -23.812 -21.562 1 97.75 30 ALA B C 1
ATOM 1432 O O . ALA B 1 30 ? 3.615 -24.25 -20.578 1 97.75 30 ALA B O 1
ATOM 1433 N N . ASP B 1 31 ? 3.66 -23.109 -22.516 1 98.19 31 ASP B N 1
ATOM 1434 C CA . ASP B 1 31 ? 5.094 -22.844 -22.438 1 98.19 31 ASP B CA 1
ATOM 1435 C C . ASP B 1 31 ? 5.422 -21.953 -21.234 1 98.19 31 ASP B C 1
ATOM 1437 O O . ASP B 1 31 ? 6.406 -22.188 -20.531 1 98.19 31 ASP B O 1
ATOM 1441 N N . GLY B 1 32 ? 4.621 -21 -21.062 1 98.5 32 GLY B N 1
ATOM 1442 C CA . GLY B 1 32 ? 4.805 -20.109 -19.938 1 98.5 32 GLY B CA 1
ATOM 1443 C C . GLY B 1 32 ? 4.609 -20.781 -18.594 1 98.5 32 GLY B C 1
ATOM 1444 O O . GLY B 1 32 ? 5.352 -20.516 -17.656 1 98.5 32 GLY B O 1
ATOM 1445 N N . TRP B 1 33 ? 3.668 -21.688 -18.484 1 98.5 33 TRP B N 1
ATOM 1446 C CA . TRP B 1 33 ? 3.402 -22.422 -17.25 1 98.5 33 TRP B CA 1
ATOM 1447 C C . TRP B 1 33 ? 4.578 -23.312 -16.891 1 98.5 33 TRP B C 1
ATOM 1449 O O . TRP B 1 33 ? 4.953 -23.422 -15.719 1 98.5 33 TRP B O 1
ATOM 1459 N N . GLN B 1 34 ? 5.094 -23.938 -17.922 1 98.62 34 GLN B N 1
ATOM 1460 C CA . GLN B 1 34 ? 6.246 -24.797 -17.703 1 98.62 34 GLN B CA 1
ATOM 1461 C C . GLN B 1 34 ? 7.438 -24 -17.188 1 98.62 34 GLN B C 1
ATOM 1463 O O . GLN B 1 34 ? 8.086 -24.422 -16.219 1 98.62 34 GLN B O 1
ATOM 1468 N N . THR B 1 35 ? 7.73 -22.906 -17.859 1 98.62 35 THR B N 1
ATOM 1469 C CA . THR B 1 35 ? 8.805 -22.016 -17.438 1 98.62 35 THR B CA 1
ATOM 1470 C C . THR B 1 35 ? 8.594 -21.56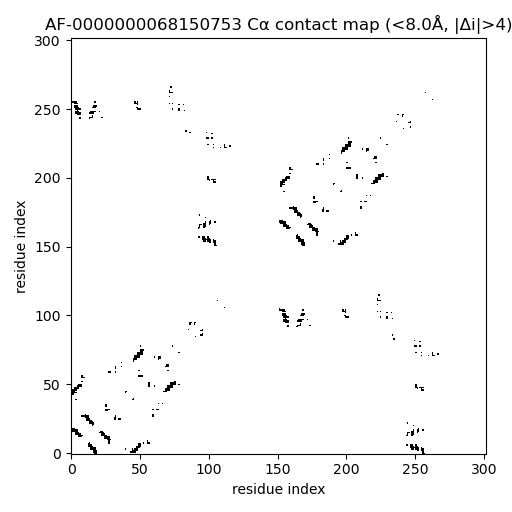2 -15.992 1 98.62 35 THR B C 1
ATOM 1472 O O . THR B 1 35 ? 9.531 -21.547 -15.188 1 98.62 35 THR B O 1
ATOM 1475 N N . LEU B 1 36 ? 7.414 -21.219 -15.688 1 98.5 36 LEU B N 1
ATOM 1476 C CA . LEU B 1 36 ? 7.039 -20.766 -14.352 1 98.5 36 LEU B CA 1
ATOM 1477 C C . LEU B 1 36 ? 7.277 -21.859 -13.32 1 98.5 36 LEU B C 1
ATOM 1479 O O . LEU B 1 36 ? 7.926 -21.625 -12.297 1 98.5 36 LEU B O 1
ATOM 1483 N N . ALA B 1 37 ? 6.727 -23.047 -13.555 1 98.44 37 ALA B N 1
ATOM 1484 C CA . ALA B 1 37 ? 6.855 -24.172 -12.633 1 98.44 37 ALA B CA 1
ATOM 1485 C C . ALA B 1 37 ? 8.32 -24.484 -12.352 1 98.44 37 ALA B C 1
ATOM 1487 O O . ALA B 1 37 ? 8.711 -24.672 -11.203 1 98.44 37 ALA B O 1
ATOM 1488 N N . ASP B 1 38 ? 9.086 -24.5 -13.453 1 98.56 38 ASP B N 1
ATOM 1489 C CA . ASP B 1 38 ? 10.516 -24.781 -13.312 1 98.56 38 ASP B CA 1
ATOM 1490 C C . ASP B 1 38 ? 11.195 -23.719 -12.438 1 98.56 38 ASP B C 1
ATOM 1492 O O . ASP B 1 38 ? 12.039 -24.062 -11.602 1 98.56 38 ASP B O 1
ATOM 1496 N N . TRP B 1 39 ? 10.938 -22.516 -12.703 1 98.19 39 TRP B N 1
ATOM 1497 C CA . TRP B 1 39 ? 11.516 -21.391 -11.969 1 98.19 39 TRP B CA 1
ATOM 1498 C C . TRP B 1 39 ? 11.156 -21.469 -10.484 1 98.19 39 TRP B C 1
ATOM 1500 O O . TRP B 1 39 ? 12.016 -21.281 -9.625 1 98.19 39 TRP B O 1
ATOM 1510 N N . LEU B 1 40 ? 9.945 -21.797 -10.141 1 97.94 40 LEU B N 1
ATOM 1511 C CA . LEU B 1 40 ? 9.477 -21.906 -8.766 1 97.94 40 LEU B CA 1
ATOM 1512 C C . LEU B 1 40 ? 10.156 -23.062 -8.047 1 97.94 40 LEU B C 1
ATOM 1514 O O . LEU B 1 40 ? 10.531 -22.953 -6.879 1 97.94 40 LEU B O 1
ATOM 1518 N N . GLU B 1 41 ? 10.234 -24.141 -8.766 1 97.69 41 GLU B N 1
ATOM 1519 C CA . GLU B 1 41 ? 10.898 -25.312 -8.195 1 97.69 41 GLU B CA 1
ATOM 1520 C C . GLU B 1 41 ? 12.352 -25.016 -7.844 1 97.69 41 GLU B C 1
ATOM 1522 O O . GLU B 1 41 ? 12.836 -25.406 -6.785 1 97.69 41 GLU B O 1
ATOM 1527 N N . ARG B 1 42 ? 12.984 -24.312 -8.781 1 97.12 42 ARG B N 1
ATOM 1528 C CA . ARG B 1 42 ? 14.375 -23.938 -8.531 1 97.12 42 ARG B CA 1
ATOM 1529 C C . ARG B 1 42 ? 14.484 -23.062 -7.289 1 97.12 42 ARG B C 1
ATOM 1531 O O . ARG B 1 42 ? 15.5 -23.094 -6.586 1 97.12 42 ARG B O 1
ATOM 1538 N N . GLN B 1 43 ? 13.5 -22.359 -7.004 1 95.81 43 GLN B N 1
ATOM 1539 C CA . GLN B 1 43 ? 13.5 -21.438 -5.871 1 95.81 43 GLN B CA 1
ATOM 1540 C C . GLN B 1 43 ? 13.016 -22.125 -4.598 1 95.81 43 GLN B C 1
ATOM 1542 O O . GLN B 1 43 ? 12.969 -21.5 -3.531 1 95.81 43 GLN B O 1
ATOM 1547 N N . GLY B 1 44 ? 12.594 -23.328 -4.711 1 96.5 44 GLY B N 1
ATOM 1548 C CA . GLY B 1 44 ? 12.094 -24.062 -3.562 1 96.5 44 GLY B CA 1
ATOM 1549 C C . GLY B 1 44 ? 10.719 -23.609 -3.109 1 96.5 44 GLY B C 1
ATOM 1550 O O . GLY B 1 44 ? 10.398 -23.656 -1.921 1 96.5 44 GLY B O 1
ATOM 1551 N N . ILE B 1 45 ? 9.984 -23.047 -4.008 1 96.5 45 ILE B N 1
ATOM 1552 C CA . ILE B 1 45 ? 8.656 -22.547 -3.682 1 96.5 45 ILE B CA 1
ATOM 1553 C C . ILE B 1 45 ? 7.605 -23.594 -4.074 1 96.5 45 ILE B C 1
ATOM 1555 O O . ILE B 1 45 ? 7.535 -24 -5.238 1 96.5 45 ILE B O 1
ATOM 1559 N N . GLY B 1 46 ? 6.781 -24 -3.107 1 96.56 46 GLY B N 1
ATOM 1560 C CA . GLY B 1 46 ? 5.754 -25 -3.354 1 96.56 46 GLY B CA 1
ATOM 1561 C C . GLY B 1 46 ? 4.348 -24.438 -3.256 1 96.56 46 GLY B C 1
ATOM 1562 O O . GLY B 1 46 ? 3.391 -25.078 -3.697 1 96.56 46 GLY B O 1
ATOM 1563 N N . ARG B 1 47 ? 4.191 -23.312 -2.664 1 95.62 47 ARG B N 1
ATOM 1564 C CA . ARG B 1 47 ? 2.887 -22.672 -2.479 1 95.62 47 ARG B CA 1
ATOM 1565 C C . ARG B 1 47 ? 2.734 -21.453 -3.381 1 95.62 47 ARG B C 1
ATOM 1567 O O . ARG B 1 47 ? 3.623 -20.609 -3.434 1 95.62 47 ARG B O 1
ATOM 1574 N N . VAL B 1 48 ? 1.613 -21.438 -4.102 1 97.06 48 VAL B N 1
ATOM 1575 C CA . VAL B 1 48 ? 1.359 -20.359 -5.051 1 97.06 48 VAL B CA 1
ATOM 1576 C C . VAL B 1 48 ? -0.021 -19.75 -4.793 1 97.06 48 VAL B C 1
ATOM 1578 O O . VAL B 1 48 ? -1.024 -20.469 -4.793 1 97.06 48 VAL B O 1
ATOM 1581 N N . GLY B 1 49 ? -0.083 -18.453 -4.496 1 95.75 49 GLY B N 1
ATOM 1582 C CA . GLY B 1 49 ? -1.338 -17.719 -4.449 1 95.75 49 GLY B CA 1
ATOM 1583 C C . GLY B 1 49 ? -1.753 -17.156 -5.793 1 95.75 49 GLY B C 1
ATOM 1584 O O . GLY B 1 49 ? -0.922 -16.625 -6.535 1 95.75 49 GLY B O 1
ATOM 1585 N N . ILE B 1 50 ? -2.979 -17.312 -6.168 1 94.31 50 ILE B N 1
ATOM 1586 C CA . ILE B 1 50 ? -3.553 -16.766 -7.391 1 94.31 50 ILE B CA 1
ATOM 1587 C C . ILE B 1 50 ? -4.887 -16.094 -7.074 1 94.31 50 ILE B C 1
ATOM 1589 O O . ILE B 1 50 ? -5.715 -16.641 -6.348 1 94.31 50 ILE B O 1
ATOM 1593 N N . GLU B 1 51 ? -4.973 -14.852 -7.508 1 87.44 51 GLU B N 1
ATOM 1594 C CA . GLU B 1 51 ? -6.246 -14.164 -7.305 1 87.44 51 GLU B CA 1
ATOM 1595 C C . GLU B 1 51 ? -7.293 -14.633 -8.305 1 87.44 51 GLU B C 1
ATOM 1597 O O . GLU B 1 51 ? -7.008 -14.758 -9.5 1 87.44 51 GLU B O 1
ATOM 1602 N N . ALA B 1 52 ? -8.414 -14.945 -7.875 1 84.12 52 ALA B N 1
ATOM 1603 C CA . ALA B 1 52 ? -9.523 -15.297 -8.758 1 84.12 52 ALA B CA 1
ATOM 1604 C C . ALA B 1 52 ? -9.883 -14.141 -9.68 1 84.12 52 ALA B C 1
ATOM 1606 O O . ALA B 1 52 ? -10.273 -13.062 -9.203 1 84.12 52 ALA B O 1
ATOM 1607 N N . SER B 1 53 ? -9.336 -14.117 -11.008 1 74.88 53 SER B N 1
ATOM 1608 C CA . SER B 1 53 ? -9.445 -13.039 -11.984 1 74.88 53 SER B CA 1
ATOM 1609 C C . SER B 1 53 ? -10.359 -13.422 -13.141 1 74.88 53 SER B C 1
ATOM 1611 O O . SER B 1 53 ? -10.203 -12.93 -14.258 1 74.88 53 SER B O 1
ATOM 1613 N N . GLY B 1 54 ? -11.625 -13.609 -13.125 1 77.19 54 GLY B N 1
ATOM 1614 C CA . GLY B 1 54 ? -12.609 -13.75 -14.188 1 77.19 54 GLY B CA 1
ATOM 1615 C C . GLY B 1 54 ? -12.336 -14.938 -15.094 1 77.19 54 GLY B C 1
ATOM 1616 O O . GLY B 1 54 ? -12.875 -15.008 -16.203 1 77.19 54 GLY B O 1
ATOM 1617 N N . GLY B 1 55 ? -11.43 -15.867 -14.859 1 86 55 GLY B N 1
ATOM 1618 C CA . GLY B 1 55 ? -11.375 -17.125 -15.586 1 86 55 GLY B CA 1
ATOM 1619 C C . GLY B 1 55 ? -10.031 -17.359 -16.25 1 86 55 GLY B C 1
ATOM 1620 O O . GLY B 1 55 ? -9.703 -18.5 -16.609 1 86 55 GLY B O 1
ATOM 1621 N N . TYR B 1 56 ? -9.156 -16.406 -16.406 1 91 56 TYR B N 1
ATOM 1622 C CA . TYR B 1 56 ? -7.875 -16.562 -17.078 1 91 56 TYR B CA 1
ATOM 1623 C C . TYR B 1 56 ? -6.91 -17.375 -16.234 1 91 56 TYR B C 1
ATOM 1625 O O . TYR B 1 56 ? -5.855 -17.797 -16.719 1 91 56 TYR B O 1
ATOM 1633 N N . GLU B 1 57 ? -7.301 -17.641 -14.977 1 93.25 57 GLU B N 1
ATOM 1634 C CA . GLU B 1 57 ? -6.406 -18.312 -14.047 1 93.25 57 GLU B CA 1
ATOM 1635 C C . GLU B 1 57 ? -6.637 -19.828 -14.07 1 93.25 57 GLU B C 1
ATOM 1637 O O . GLU B 1 57 ? -5.812 -20.594 -13.562 1 93.25 57 GLU B O 1
ATOM 1642 N N . ARG B 1 58 ? -7.703 -20.297 -14.672 1 92.5 58 ARG B N 1
ATOM 1643 C CA . ARG B 1 58 ? -8.156 -21.672 -14.539 1 92.5 58 ARG B CA 1
ATOM 1644 C C . ARG B 1 58 ? -7.09 -22.656 -15.031 1 92.5 58 ARG B C 1
ATOM 1646 O O . ARG B 1 58 ? -6.758 -23.609 -14.336 1 92.5 58 ARG B O 1
ATOM 1653 N N . ASP B 1 59 ? -6.582 -22.422 -16.203 1 94.94 59 ASP B N 1
ATOM 1654 C CA . ASP B 1 59 ? -5.668 -23.375 -16.828 1 94.94 59 ASP B CA 1
ATOM 1655 C C . ASP B 1 59 ? -4.324 -23.391 -16.094 1 94.94 59 ASP B C 1
ATOM 1657 O O . ASP B 1 59 ? -3.719 -24.453 -15.93 1 94.94 59 ASP B O 1
ATOM 1661 N N . VAL B 1 60 ? -3.859 -22.297 -15.68 1 96.5 60 VAL B N 1
ATOM 1662 C CA . VAL B 1 60 ? -2.588 -22.266 -14.969 1 96.5 60 VAL B CA 1
ATOM 1663 C C . VAL B 1 60 ? -2.748 -22.938 -13.602 1 96.5 60 VAL B C 1
ATOM 1665 O O . VAL B 1 60 ? -1.839 -23.625 -13.125 1 96.5 60 VAL B O 1
ATOM 1668 N N . ILE B 1 61 ? -3.826 -22.75 -12.969 1 94.5 61 ILE B N 1
ATOM 1669 C CA . ILE B 1 61 ? -4.094 -23.406 -11.688 1 94.5 61 ILE B CA 1
ATOM 1670 C C . ILE B 1 61 ? -4.016 -24.922 -11.859 1 94.5 61 ILE B C 1
ATOM 1672 O O . ILE B 1 61 ? -3.34 -25.609 -11.086 1 94.5 61 ILE B O 1
ATOM 1676 N N . ALA B 1 62 ? -4.711 -25.391 -12.867 1 95.12 62 ALA B N 1
ATOM 1677 C CA . ALA B 1 62 ? -4.719 -26.828 -13.148 1 95.12 62 ALA B CA 1
ATOM 1678 C C . ALA B 1 62 ? -3.307 -27.344 -13.398 1 95.12 62 ALA B C 1
ATOM 1680 O O . ALA B 1 62 ? -2.92 -28.391 -12.875 1 95.12 62 ALA B O 1
ATOM 1681 N N . TYR B 1 63 ? -2.586 -26.641 -14.156 1 96.75 63 TYR B N 1
ATOM 1682 C CA . TYR B 1 63 ? -1.222 -27.016 -14.492 1 96.75 63 TYR B CA 1
ATOM 1683 C C . TYR B 1 63 ? -0.352 -27.109 -13.242 1 96.75 63 TYR B C 1
ATOM 1685 O O . TYR B 1 63 ? 0.36 -28.094 -13.039 1 96.7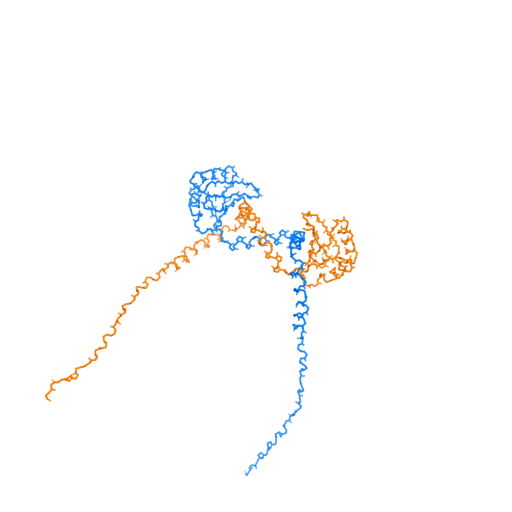5 63 TYR B O 1
ATOM 1693 N N . LEU B 1 64 ? -0.395 -26.125 -12.43 1 97.25 64 LEU B N 1
ATOM 1694 C CA . LEU B 1 64 ? 0.429 -26.062 -11.227 1 97.25 64 LEU B CA 1
ATOM 1695 C C . LEU B 1 64 ? 0.033 -27.156 -10.242 1 97.25 64 LEU B C 1
ATOM 1697 O O . LEU B 1 64 ? 0.895 -27.766 -9.594 1 97.25 64 LEU B O 1
ATOM 1701 N N . HIS B 1 65 ? -1.232 -27.359 -10.141 1 94.25 65 HIS B N 1
ATOM 1702 C CA . HIS B 1 65 ? -1.698 -28.453 -9.297 1 94.25 65 HIS B CA 1
ATOM 1703 C C . HIS B 1 65 ? -1.125 -29.781 -9.758 1 94.25 65 HIS B C 1
ATOM 1705 O O . HIS B 1 65 ? -0.667 -30.594 -8.938 1 94.25 65 HIS B O 1
ATOM 1711 N N . GLN B 1 66 ? -1.207 -30 -11.016 1 96.06 66 GLN B N 1
ATOM 1712 C CA . GLN B 1 66 ? -0.692 -31.234 -11.594 1 96.06 66 GLN B CA 1
ATOM 1713 C C . GLN B 1 66 ? 0.807 -31.375 -11.344 1 96.06 66 GLN B C 1
ATOM 1715 O O . GLN B 1 66 ? 1.313 -32.5 -11.188 1 96.06 66 GLN B O 1
ATOM 1720 N N . ARG B 1 67 ? 1.479 -30.281 -11.305 1 97.12 67 ARG B N 1
ATOM 1721 C CA . ARG B 1 67 ? 2.922 -30.266 -11.086 1 97.12 67 ARG B CA 1
ATOM 1722 C C . ARG B 1 67 ? 3.252 -30.406 -9.602 1 97.12 67 ARG B C 1
ATOM 1724 O O . ARG B 1 67 ? 4.426 -30.438 -9.227 1 97.12 67 ARG B O 1
ATOM 1731 N N . GLY B 1 68 ? 2.238 -30.375 -8.742 1 96.19 68 GLY B N 1
ATOM 1732 C CA . GLY B 1 68 ? 2.441 -30.672 -7.332 1 96.19 68 GLY B CA 1
ATOM 1733 C C . GLY B 1 68 ? 2.449 -29.422 -6.457 1 96.19 68 GLY B C 1
ATOM 1734 O O . GLY B 1 68 ? 2.727 -29.516 -5.258 1 96.19 68 GLY B O 1
ATOM 1735 N N . PHE B 1 69 ? 2.172 -28.312 -6.996 1 95.81 69 PHE B N 1
ATOM 1736 C CA . PHE B 1 69 ? 2.141 -27.094 -6.203 1 95.81 69 PHE B CA 1
ATOM 1737 C C . PHE B 1 69 ? 0.857 -27.016 -5.383 1 95.81 69 PHE B C 1
ATOM 1739 O O . PHE B 1 69 ? -0.204 -27.438 -5.84 1 95.81 69 PHE B O 1
ATOM 1746 N N . GLU B 1 70 ? 0.947 -26.5 -4.195 1 93.5 70 GLU B N 1
ATOM 1747 C CA . GLU B 1 70 ? -0.223 -26.031 -3.451 1 93.5 70 GLU B CA 1
ATOM 1748 C C . GLU B 1 70 ? -0.718 -24.688 -3.969 1 93.5 70 GLU B C 1
ATOM 1750 O O . GLU B 1 70 ? -0.037 -23.672 -3.82 1 93.5 70 GLU B O 1
ATOM 1755 N N . VAL B 1 71 ? -1.855 -24.688 -4.562 1 94.44 71 VAL B N 1
ATOM 1756 C CA . VAL B 1 71 ? -2.395 -23.438 -5.109 1 94.44 71 VAL B CA 1
ATOM 1757 C C . VAL B 1 71 ? -3.467 -22.891 -4.172 1 94.44 71 VAL B C 1
ATOM 1759 O O . VAL B 1 71 ? -4.426 -23.594 -3.834 1 94.44 71 VAL B O 1
ATOM 1762 N N . VAL B 1 72 ? -3.236 -21.688 -3.725 1 90 72 VAL B N 1
ATOM 1763 C CA . VAL B 1 72 ? -4.195 -20.969 -2.891 1 90 72 VAL B CA 1
ATOM 1764 C C . VAL B 1 72 ? -4.957 -19.953 -3.738 1 90 72 VAL B C 1
ATOM 1766 O O . VAL B 1 72 ? -4.383 -18.953 -4.199 1 90 72 VAL B O 1
ATOM 1769 N N . LEU B 1 73 ? -6.215 -20.25 -3.994 1 89.25 73 LEU B N 1
ATOM 1770 C CA . LEU B 1 73 ? -7.043 -19.297 -4.73 1 89.25 73 LEU B CA 1
ATOM 1771 C C . LEU B 1 73 ? -7.582 -18.203 -3.801 1 89.25 73 LEU B C 1
ATOM 1773 O O . LEU B 1 73 ? -8.344 -18.5 -2.877 1 89.25 73 LEU B O 1
ATOM 1777 N N . LEU B 1 74 ? -7.164 -17.016 -4.035 1 87.5 74 LEU B N 1
ATOM 1778 C CA . LEU B 1 74 ? -7.531 -15.891 -3.186 1 87.5 74 LEU B CA 1
ATOM 1779 C C . LEU B 1 74 ? -8.641 -15.062 -3.83 1 87.5 74 LEU B C 1
ATOM 1781 O O . LEU B 1 74 ? -8.578 -14.766 -5.027 1 87.5 74 LEU B O 1
ATOM 1785 N N . GLN B 1 75 ? -9.633 -14.734 -3.006 1 82.81 75 GLN B N 1
ATOM 1786 C CA . GLN B 1 75 ? -10.688 -13.836 -3.471 1 82.81 75 GLN B CA 1
ATOM 1787 C C . GLN B 1 75 ? -10.227 -12.383 -3.436 1 82.81 75 GLN B C 1
ATOM 1789 O O . GLN B 1 75 ? -9.477 -11.984 -2.541 1 82.81 75 GLN B O 1
ATOM 1794 N N . PRO B 1 76 ? -10.703 -11.656 -4.477 1 81.69 76 PRO B N 1
ATOM 1795 C CA . PRO B 1 76 ? -10.305 -10.25 -4.543 1 81.69 76 PRO B CA 1
ATOM 1796 C C . PRO B 1 76 ? -10.469 -9.523 -3.211 1 81.69 76 PRO B C 1
ATOM 1798 O O . PRO B 1 76 ? -9.609 -8.727 -2.83 1 81.69 76 PRO B O 1
ATOM 1801 N N . ARG B 1 77 ? -11.484 -9.812 -2.516 1 73.25 77 ARG B N 1
ATOM 1802 C CA . ARG B 1 77 ? -11.75 -9.164 -1.234 1 73.25 77 ARG B CA 1
ATOM 1803 C C . ARG B 1 77 ? -10.672 -9.508 -0.214 1 73.25 77 ARG B C 1
ATOM 1805 O O . ARG B 1 77 ? -10.312 -8.68 0.624 1 73.25 77 ARG B O 1
ATOM 1812 N N . GLN B 1 78 ? -10.188 -10.672 -0.205 1 77.44 78 GLN B N 1
ATOM 1813 C CA . GLN B 1 78 ? -9.133 -11.102 0.708 1 77.44 78 GLN B CA 1
ATOM 1814 C C . GLN B 1 78 ? -7.828 -10.359 0.435 1 77.44 78 GLN B C 1
ATOM 1816 O O . GLN B 1 78 ? -7.168 -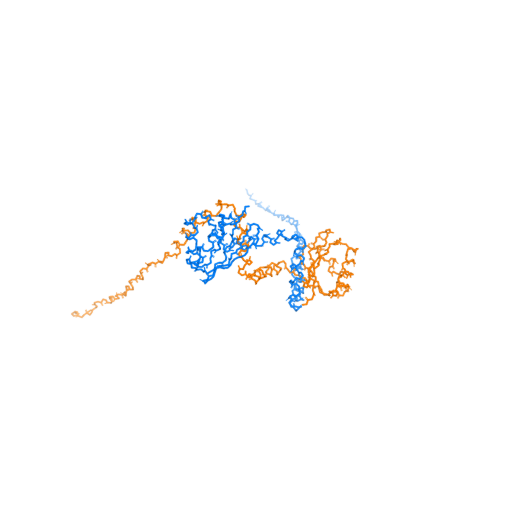9.891 1.364 1 77.44 78 GLN B O 1
ATOM 1821 N N . VAL B 1 79 ? -7.5 -10.273 -0.836 1 81.62 79 VAL B N 1
ATOM 1822 C CA . VAL B 1 79 ? -6.266 -9.594 -1.221 1 81.62 79 VAL B CA 1
ATOM 1823 C C . VAL B 1 79 ? -6.344 -8.117 -0.837 1 81.62 79 VAL B C 1
ATOM 1825 O O . VAL B 1 79 ? -5.387 -7.562 -0.296 1 81.62 79 VAL B O 1
ATOM 1828 N N . ARG B 1 80 ? -7.516 -7.555 -1.122 1 76.56 80 ARG B N 1
ATOM 1829 C CA . ARG B 1 80 ? -7.73 -6.156 -0.767 1 76.56 80 ARG B CA 1
ATOM 1830 C C . ARG B 1 80 ? -7.617 -5.949 0.74 1 76.56 80 ARG B C 1
ATOM 1832 O O . ARG B 1 80 ? -6.957 -5.012 1.196 1 76.56 80 ARG B O 1
ATOM 1839 N N . ALA B 1 81 ? -8.289 -6.777 1.522 1 71.25 81 ALA B N 1
ATOM 1840 C CA . ALA B 1 81 ? -8.258 -6.684 2.98 1 71.25 81 ALA B CA 1
ATOM 1841 C C . ALA B 1 81 ? -6.836 -6.832 3.508 1 71.25 81 ALA B C 1
ATOM 1843 O O . ALA B 1 81 ? -6.43 -6.121 4.434 1 71.25 81 ALA B O 1
ATOM 1844 N N . PHE B 1 82 ? -6.211 -7.785 2.936 1 77.38 82 PHE B N 1
ATOM 1845 C CA . PHE B 1 82 ? -4.828 -7.992 3.348 1 77.38 82 PHE B CA 1
ATOM 1846 C C . PHE B 1 82 ? -3.98 -6.762 3.031 1 77.38 82 PHE B C 1
ATOM 1848 O O . PHE B 1 82 ? -3.133 -6.367 3.832 1 77.38 82 PHE B O 1
ATOM 1855 N N . GLY B 1 83 ? -4.113 -6.258 1.821 1 74.12 83 GLY B N 1
ATOM 1856 C CA . GLY B 1 83 ? -3.426 -5.02 1.489 1 74.12 83 GLY B CA 1
ATOM 1857 C C . GLY B 1 83 ? -3.674 -3.91 2.494 1 74.12 83 GLY B C 1
ATOM 1858 O O . GLY B 1 83 ? -2.744 -3.205 2.893 1 74.12 83 GLY B O 1
ATOM 1859 N N . LEU B 1 84 ? -4.922 -3.781 2.83 1 64.12 84 LEU B N 1
ATOM 1860 C CA . LEU B 1 84 ? -5.297 -2.771 3.814 1 64.12 84 LEU B CA 1
ATOM 1861 C C . LEU B 1 84 ? -4.645 -3.057 5.16 1 64.12 84 LEU B C 1
ATOM 1863 O O . LEU B 1 84 ? -4.168 -2.137 5.832 1 64.12 84 LEU B O 1
ATOM 1867 N N . TYR B 1 85 ? -4.734 -4.309 5.594 1 62.88 85 TYR B N 1
ATOM 1868 C CA . TYR B 1 85 ? -4.086 -4.746 6.824 1 62.88 85 TYR B CA 1
ATOM 1869 C C . TYR B 1 85 ? -2.598 -4.41 6.801 1 62.88 85 TYR B C 1
ATOM 1871 O O . TYR B 1 85 ? -2.053 -3.908 7.789 1 62.88 85 TYR B O 1
ATOM 1879 N N . LYS B 1 86 ? -2.004 -4.836 5.711 1 66.31 86 LYS B N 1
ATOM 1880 C CA . LYS B 1 86 ? -0.579 -4.555 5.574 1 66.31 86 LYS B CA 1
ATOM 1881 C C . LYS B 1 86 ? -0.298 -3.059 5.695 1 66.31 86 LYS B C 1
ATOM 1883 O O . LYS B 1 86 ? 0.707 -2.656 6.285 1 66.31 86 LYS B O 1
ATOM 1888 N N . LEU B 1 87 ? -1.093 -2.393 5.012 1 60.84 87 LEU B N 1
ATOM 1889 C CA . LEU B 1 87 ? -0.967 -0.941 5.094 1 60.84 87 LEU B CA 1
ATOM 1890 C C . LEU B 1 87 ? -1.106 -0.463 6.535 1 60.84 87 LEU B C 1
ATOM 1892 O O . LEU B 1 87 ? -0.374 0.427 6.973 1 60.84 87 LEU B O 1
ATOM 1896 N N . ARG B 1 88 ? -2.033 -1.096 7.148 1 52.84 88 ARG B N 1
ATOM 1897 C CA . ARG B 1 88 ? -2.271 -0.72 8.539 1 52.84 88 ARG B CA 1
ATOM 1898 C C . ARG B 1 88 ? -1.11 -1.146 9.43 1 52.84 88 ARG B C 1
ATOM 1900 O O . ARG B 1 88 ? -0.711 -0.41 10.336 1 52.84 88 ARG B O 1
ATOM 1907 N N . ARG B 1 89 ? -0.73 -2.412 9.203 1 52.06 89 ARG B N 1
ATOM 1908 C CA . ARG B 1 89 ? 0.38 -2.912 10.008 1 52.06 89 ARG B CA 1
ATOM 1909 C C . ARG B 1 89 ? 1.653 -2.119 9.742 1 52.06 89 ARG B C 1
ATOM 1911 O O . ARG B 1 89 ? 2.471 -1.922 10.641 1 52.06 89 ARG B O 1
ATOM 1918 N N . ALA B 1 90 ? 1.897 -2.119 8.406 1 49.53 90 ALA B N 1
ATOM 1919 C CA . ALA B 1 90 ? 3.023 -1.261 8.047 1 49.53 90 ALA B CA 1
ATOM 1920 C C . ALA B 1 90 ? 2.838 0.148 8.602 1 49.53 90 ALA B C 1
ATOM 1922 O O . ALA B 1 90 ? 3.76 0.967 8.555 1 49.53 90 ALA B O 1
ATOM 1923 N N . LYS B 1 91 ? 1.536 0.314 8.828 1 53.62 91 LYS B N 1
ATOM 1924 C CA . LYS B 1 91 ? 1.284 1.667 9.32 1 53.62 91 LYS B CA 1
ATOM 1925 C C . LYS B 1 91 ? 2.268 2.045 10.422 1 53.62 91 LYS B C 1
ATOM 1927 O O . LYS B 1 91 ? 2.076 1.683 11.586 1 53.62 91 LYS B O 1
ATOM 1932 N N . ASN B 1 92 ? 3.502 1.536 10.016 1 65.5 92 ASN B N 1
ATOM 1933 C CA . ASN B 1 92 ? 4.418 2.312 10.844 1 65.5 92 ASN B CA 1
ATOM 1934 C C . ASN B 1 92 ? 4.145 3.809 10.727 1 65.5 92 ASN B C 1
ATOM 1936 O O . ASN B 1 92 ? 3.465 4.25 9.797 1 65.5 92 ASN B O 1
ATOM 1940 N N . ASP B 1 93 ? 3.977 4.566 11.812 1 73.56 93 ASP B N 1
ATOM 1941 C CA . ASP B 1 93 ? 3.646 5.984 11.883 1 73.56 93 ASP B CA 1
ATOM 1942 C C . ASP B 1 93 ? 4.336 6.762 10.766 1 73.56 93 ASP B C 1
ATOM 1944 O O . ASP B 1 93 ? 3.736 7.648 10.156 1 73.56 93 ASP B O 1
ATOM 1948 N N . GLN B 1 94 ? 5.426 6.168 10.289 1 78.94 94 GLN B N 1
ATOM 1949 C CA . GLN B 1 94 ? 6.184 6.867 9.25 1 78.94 94 GLN B CA 1
ATOM 1950 C C . GLN B 1 94 ? 5.641 6.543 7.863 1 78.94 94 GLN B C 1
ATOM 1952 O O . GLN B 1 94 ? 5.617 7.406 6.984 1 78.94 94 GLN B O 1
ATOM 1957 N N . LEU B 1 95 ? 5.18 5.305 7.648 1 79.06 95 LEU B N 1
ATOM 1958 C CA . LEU B 1 95 ? 4.605 4.902 6.371 1 79.06 95 LEU B CA 1
ATOM 1959 C C . LEU B 1 95 ? 3.266 5.598 6.137 1 79.06 95 LEU B C 1
ATOM 1961 O O . LEU B 1 95 ? 2.965 6.012 5.016 1 79.06 95 LEU B O 1
ATOM 1965 N N . ASP B 1 96 ? 2.498 5.742 7.164 1 83.62 96 ASP B N 1
ATOM 1966 C CA . ASP B 1 96 ? 1.236 6.469 7.066 1 83.62 96 ASP B CA 1
ATOM 1967 C C . ASP B 1 96 ? 1.474 7.938 6.715 1 83.62 96 ASP B C 1
ATOM 1969 O O . ASP B 1 96 ? 0.785 8.492 5.859 1 83.62 96 ASP B O 1
ATOM 1973 N N . ALA B 1 97 ? 2.535 8.523 7.34 1 90.56 97 ALA B N 1
ATOM 1974 C CA . ALA B 1 97 ? 2.883 9.906 7.035 1 90.56 97 ALA B CA 1
ATOM 1975 C C . ALA B 1 97 ? 3.258 10.07 5.566 1 90.56 97 ALA B C 1
ATOM 1977 O O . ALA B 1 97 ? 2.889 11.062 4.93 1 90.56 97 ALA B O 1
ATOM 1978 N N . ALA B 1 98 ? 3.959 9.039 5.039 1 88.62 98 ALA B N 1
ATOM 1979 C CA . ALA B 1 98 ? 4.359 9.094 3.633 1 88.62 98 ALA B CA 1
ATOM 1980 C C . ALA B 1 98 ? 3.145 9.016 2.713 1 88.62 98 ALA B C 1
ATOM 1982 O O . ALA B 1 98 ? 3.068 9.734 1.714 1 88.62 98 ALA B O 1
ATOM 1983 N N . LEU B 1 99 ? 2.238 8.117 3.002 1 85.69 99 LEU B N 1
ATOM 1984 C CA . LEU B 1 99 ? 0.999 7.996 2.242 1 85.69 99 LEU B CA 1
ATOM 1985 C C . LEU B 1 99 ? 0.213 9.305 2.27 1 85.69 99 LEU B C 1
ATOM 1987 O O . LEU B 1 99 ? -0.295 9.75 1.238 1 85.69 99 LEU B O 1
ATOM 1991 N N . ILE B 1 100 ? 0.112 9.961 3.455 1 89.25 100 ILE B N 1
ATOM 1992 C CA . ILE B 1 100 ? -0.581 11.234 3.635 1 89.25 100 ILE B CA 1
ATOM 1993 C C . ILE B 1 100 ? 0.108 12.312 2.807 1 89.25 100 ILE B C 1
ATOM 1995 O O . ILE B 1 100 ? -0.557 13.133 2.17 1 89.25 100 ILE B O 1
ATOM 1999 N N . ALA B 1 101 ? 1.442 12.312 2.799 1 93 101 ALA B N 1
ATOM 2000 C CA . ALA B 1 101 ? 2.205 13.297 2.027 1 93 101 ALA B CA 1
ATOM 2001 C C . ALA B 1 101 ? 1.867 13.211 0.542 1 93 101 ALA B C 1
ATOM 2003 O O . ALA B 1 101 ? 1.61 14.227 -0.104 1 93 101 ALA B O 1
ATOM 2004 N N . GLU B 1 102 ? 1.9 11.984 0.037 1 88.25 102 GLU B N 1
ATOM 2005 C CA . GLU B 1 102 ? 1.604 11.797 -1.38 1 88.25 102 GLU B CA 1
ATOM 2006 C C . GLU B 1 102 ? 0.159 12.172 -1.696 1 88.25 102 GLU B C 1
ATOM 2008 O O . GLU B 1 102 ? -0.113 12.82 -2.709 1 88.25 102 GLU B O 1
ATOM 2013 N N . CYS B 1 103 ? -0.778 11.688 -0.891 1 86.75 103 CYS B N 1
ATOM 2014 C CA . CYS B 1 103 ? -2.184 12.047 -1.059 1 86.75 103 CYS B CA 1
ATOM 2015 C C . CYS B 1 103 ? -2.357 13.555 -1.121 1 86.75 103 CYS B C 1
ATOM 2017 O O . CYS B 1 103 ? -3.064 14.07 -1.99 1 86.75 103 CYS B O 1
ATOM 2019 N N . ALA B 1 104 ? -1.75 14.297 -0.216 1 90.94 104 ALA B N 1
ATOM 2020 C CA . ALA B 1 104 ? -1.827 15.758 -0.161 1 90.94 104 ALA B CA 1
ATOM 2021 C C . ALA B 1 104 ? -1.224 16.375 -1.414 1 90.94 104 ALA B C 1
ATOM 2023 O O . ALA B 1 104 ? -1.734 17.391 -1.922 1 90.94 104 ALA B O 1
ATOM 2024 N N . ALA B 1 105 ? -0.08 15.82 -1.878 1 90.19 105 ALA B N 1
ATOM 2025 C CA . ALA B 1 105 ? 0.597 16.328 -3.068 1 90.19 105 ALA B CA 1
ATOM 2026 C C . ALA B 1 105 ? -0.3 16.219 -4.297 1 90.19 105 ALA B C 1
ATOM 2028 O O . ALA B 1 105 ? -0.226 17.047 -5.203 1 90.19 105 ALA B O 1
ATOM 2029 N N . ARG B 1 106 ? -1.081 15.18 -4.328 1 81.75 106 ARG B N 1
ATOM 2030 C CA . ARG B 1 106 ? -1.873 14.875 -5.516 1 81.75 106 ARG B CA 1
ATOM 2031 C C . ARG B 1 106 ? -3.283 15.445 -5.391 1 81.75 106 ARG B C 1
ATOM 2033 O O . ARG B 1 106 ? -4.074 15.367 -6.336 1 81.75 106 ARG B O 1
ATOM 2040 N N . SER B 1 107 ? -3.725 15.672 -4.152 1 76.25 107 SER B N 1
ATOM 2041 C CA . SER B 1 107 ? -5.055 16.219 -3.918 1 76.25 107 SER B CA 1
ATOM 2042 C C . SER B 1 107 ? -5.184 17.625 -4.52 1 76.25 107 SER B C 1
ATOM 2044 O O . SER B 1 107 ? -4.246 18.422 -4.457 1 76.25 107 SER B O 1
ATOM 2046 N N . ASP B 1 108 ? -6.098 17.812 -5.488 1 64.44 108 ASP B N 1
ATOM 2047 C CA . ASP B 1 108 ? -6.355 19.156 -6.023 1 64.44 108 ASP B CA 1
ATOM 2048 C C . ASP B 1 108 ? -6.789 20.109 -4.918 1 64.44 108 ASP B C 1
ATOM 2050 O O . ASP B 1 108 ? -7.512 19.719 -3.998 1 64.44 108 ASP B O 1
ATOM 2054 N N . ALA B 1 109 ? -6.004 21.188 -4.594 1 51.97 109 ALA B N 1
ATOM 2055 C CA . ALA B 1 109 ? -6.266 22.219 -3.598 1 51.97 109 ALA B CA 1
ATOM 2056 C C . ALA B 1 109 ? -7.766 22.438 -3.412 1 51.97 109 ALA B C 1
ATOM 2058 O O . ALA B 1 109 ? -8.227 22.703 -2.299 1 51.97 109 ALA B O 1
ATOM 2059 N N . ALA B 1 110 ? -8.492 22.469 -4.508 1 44.62 110 ALA B N 1
ATOM 2060 C CA . ALA B 1 110 ? -9.898 22.844 -4.539 1 44.62 110 ALA B CA 1
ATOM 2061 C C . ALA B 1 110 ? -10.758 21.828 -3.799 1 44.62 110 ALA B C 1
ATOM 2063 O O . ALA B 1 110 ? -11.758 22.188 -3.166 1 44.62 110 ALA B O 1
ATOM 2064 N N . ASP B 1 111 ? -10.516 20.562 -3.918 1 45.47 111 ASP B N 1
ATOM 2065 C CA . ASP B 1 111 ? -11.367 19.578 -3.266 1 45.47 111 ASP B CA 1
ATOM 2066 C C . ASP B 1 111 ? -11.188 19.609 -1.749 1 45.47 111 ASP B C 1
ATOM 2068 O O . ASP B 1 111 ? -12.109 19.266 -1.004 1 45.47 111 ASP B O 1
ATOM 2072 N N . ARG B 1 112 ? -10.117 20.047 -1.246 1 43.47 112 ARG B N 1
ATOM 2073 C CA . ARG B 1 112 ? -9.664 20.094 0.142 1 43.47 112 ARG B CA 1
ATOM 2074 C C . ARG B 1 112 ? -10.391 21.203 0.91 1 43.47 112 ARG B C 1
ATOM 2076 O O . ARG B 1 112 ? -10.758 21.016 2.072 1 43.47 112 ARG B O 1
ATOM 2083 N N . VAL B 1 113 ? -10.477 22.438 0.306 1 38.5 113 VAL B N 1
ATOM 2084 C CA . VAL B 1 113 ? -11.141 23.562 0.953 1 38.5 113 VAL B CA 1
ATOM 2085 C C . VAL B 1 113 ? -12.609 23.219 1.196 1 38.5 113 VAL B C 1
ATOM 2087 O O . VAL B 1 113 ? -13.195 23.641 2.199 1 38.5 113 VAL B O 1
ATOM 2090 N N . TRP B 1 114 ? -13.25 22.688 0.194 1 35.03 114 TRP B N 1
ATOM 2091 C CA . TRP B 1 114 ? -14.703 22.594 0.289 1 35.03 114 TRP B CA 1
ATOM 2092 C C . TRP B 1 114 ? -15.102 21.594 1.379 1 35.03 114 TRP B C 1
ATOM 2094 O O . TRP B 1 114 ? -16.188 21.719 1.966 1 35.03 114 TRP B O 1
ATOM 2104 N N . ARG B 1 115 ? -14.461 20.438 1.436 1 41.94 115 ARG B N 1
ATOM 2105 C CA . ARG B 1 115 ? -15.023 19.609 2.492 1 41.94 115 ARG B CA 1
ATOM 2106 C C . ARG B 1 115 ? -14.688 20.172 3.871 1 41.94 115 ARG B C 1
ATOM 2108 O O . ARG B 1 115 ? -15.227 19.703 4.883 1 41.94 115 ARG B O 1
ATOM 2115 N N . MET B 1 116 ? -13.719 20.922 4.031 1 35.47 116 MET B N 1
ATOM 2116 C CA . MET B 1 116 ? -13.477 21.641 5.285 1 35.47 116 MET B CA 1
ATOM 2117 C C . MET B 1 116 ? -14.641 22.562 5.613 1 35.47 116 MET B C 1
ATOM 2119 O O . MET B 1 116 ? -14.992 22.734 6.781 1 35.47 116 MET B O 1
ATOM 2123 N N . ALA B 1 117 ? -15.07 23.328 4.695 1 36.62 117 ALA B N 1
ATOM 2124 C CA . ALA B 1 117 ? -16.25 24.172 4.934 1 36.62 117 ALA B CA 1
ATOM 2125 C C . ALA B 1 117 ? -17.469 23.312 5.246 1 36.62 117 ALA B C 1
ATOM 2127 O O . ALA B 1 117 ? -18.328 23.719 6.043 1 36.62 117 ALA B O 1
ATOM 2128 N N . ALA B 1 118 ? -17.625 22.188 4.66 1 36.5 118 ALA B N 1
ATOM 2129 C CA . ALA B 1 118 ? -18.797 21.359 4.949 1 36.5 118 ALA B CA 1
ATOM 2130 C C . ALA B 1 118 ? -18.625 20.609 6.27 1 36.5 118 ALA B C 1
ATOM 2132 O O . ALA B 1 118 ? -19.609 20.312 6.949 1 36.5 118 ALA B O 1
ATOM 2133 N N . VAL B 1 119 ? -17.453 20.297 6.773 1 37.62 119 VAL B N 1
ATOM 2134 C CA . VAL B 1 119 ? -17.297 19.703 8.094 1 37.62 119 VAL B CA 1
ATOM 2135 C C . VAL B 1 119 ? -17.562 20.75 9.172 1 37.62 119 VAL B C 1
ATOM 2137 O O . VAL B 1 119 ? -17.938 20.406 10.297 1 37.62 119 VAL B O 1
ATOM 2140 N N . HIS B 1 120 ? -17.375 22.016 9.023 1 36.34 120 HIS B N 1
ATOM 2141 C CA . HIS B 1 120 ? -17.906 22.969 10 1 36.34 120 HIS B CA 1
ATOM 2142 C C . HIS B 1 120 ? -19.422 22.859 10.102 1 36.34 120 HIS B C 1
ATOM 2144 O O . HIS B 1 120 ? -19.984 23 11.188 1 36.34 120 HIS B O 1
ATOM 2150 N N . ARG B 1 121 ? -20.125 22.625 8.992 1 36.62 121 ARG B N 1
ATOM 2151 C CA . ARG B 1 121 ? -21.578 22.547 9.141 1 36.62 121 ARG B CA 1
ATOM 2152 C C . ARG B 1 121 ? -21.984 21.203 9.734 1 36.62 121 ARG B C 1
ATOM 2154 O O . ARG B 1 121 ? -22.922 21.141 10.547 1 36.62 121 ARG B O 1
ATOM 2161 N N . ALA B 1 122 ? -21.406 20.016 9.406 1 36.5 122 ALA B N 1
ATOM 2162 C CA . ALA B 1 122 ? -21.938 18.781 9.961 1 36.5 122 ALA B CA 1
ATOM 2163 C C . ALA B 1 122 ? -21.438 18.562 11.391 1 36.5 122 ALA B C 1
ATOM 2165 O O . ALA B 1 122 ? -22.141 17.953 12.211 1 36.5 122 ALA B O 1
ATOM 2166 N N . ASP B 1 123 ? -20.344 19.016 11.867 1 35 123 ASP B N 1
ATOM 2167 C CA . ASP B 1 123 ? -20.109 18.891 13.297 1 35 123 ASP B CA 1
ATOM 2168 C C . ASP B 1 123 ? -21.031 19.828 14.086 1 35 123 ASP B C 1
ATOM 2170 O O . ASP B 1 123 ? -21.391 19.516 15.227 1 35 123 ASP B O 1
ATOM 2174 N N . ARG B 1 124 ? -21.531 20.922 13.57 1 34.22 124 ARG B N 1
ATOM 2175 C CA . ARG B 1 124 ? -22.516 21.625 14.367 1 34.22 124 ARG B CA 1
ATOM 2176 C C . ARG B 1 124 ? -23.828 20.844 14.445 1 34.22 124 ARG B C 1
ATOM 2178 O O . ARG B 1 124 ? -24.594 20.984 15.398 1 34.22 124 ARG B O 1
ATOM 2185 N N . SER B 1 125 ? -24.266 20.188 13.438 1 33.91 125 SER B N 1
ATOM 2186 C CA . SER B 1 125 ? -25.562 19.562 13.609 1 33.91 125 SER B CA 1
ATOM 2187 C C . SER B 1 125 ? -25.484 18.359 14.547 1 33.91 125 SER B C 1
ATOM 2189 O O . SER B 1 125 ? -26.422 18.062 15.281 1 33.91 125 SER B O 1
ATOM 2191 N N . ARG B 1 126 ? -24.438 17.609 14.594 1 32.69 126 ARG B N 1
ATOM 2192 C CA . ARG B 1 126 ? -24.531 16.531 15.57 1 32.69 126 ARG B CA 1
ATOM 2193 C C . ARG B 1 126 ? -24.281 17.031 16.984 1 32.69 126 ARG B C 1
ATOM 2195 O O . ARG B 1 126 ? -24.484 16.297 17.953 1 32.69 126 ARG B O 1
ATOM 2202 N N . TYR B 1 127 ? -23.578 18.125 17.219 1 29.22 127 TYR B N 1
ATOM 2203 C CA . TYR B 1 127 ? -23.578 18.547 18.609 1 29.22 127 TYR B CA 1
ATOM 2204 C C . TYR B 1 127 ? -24.859 19.281 18.969 1 29.22 127 TYR B C 1
ATOM 2206 O O . TYR B 1 127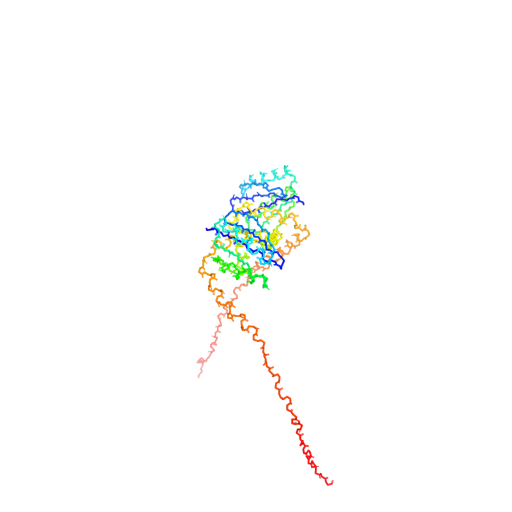 ? -24.922 19.984 19.984 1 29.22 127 TYR B O 1
ATOM 2214 N N . SER B 1 128 ? -25.719 19.484 18.047 1 31.22 128 SER B N 1
ATOM 2215 C CA . SER B 1 128 ? -26.922 19.969 18.688 1 31.22 128 SER B CA 1
ATOM 2216 C C . SER B 1 128 ? -27.438 18.953 19.719 1 31.22 128 SER B C 1
ATOM 2218 O O . SER B 1 128 ? -27.906 17.875 19.359 1 31.22 128 SER B O 1
ATOM 2220 N N . LEU B 1 129 ? -26.656 18.875 20.828 1 28.2 129 LEU B N 1
ATOM 2221 C CA . LEU B 1 129 ? -27.312 18.344 22.031 1 28.2 129 LEU B CA 1
ATOM 2222 C C . LEU B 1 129 ? -28.766 18.781 22.094 1 28.2 129 LEU B C 1
ATOM 2224 O O . LEU B 1 129 ? -29.062 19.969 21.938 1 28.2 129 LEU B O 1
ATOM 2228 N N . PRO B 1 130 ? -29.609 18.031 21.547 1 29.42 130 PRO B N 1
ATOM 2229 C CA . PRO B 1 130 ? -31.016 18.344 21.797 1 29.42 130 PRO B CA 1
ATOM 2230 C C . PRO B 1 130 ? -31.266 18.781 23.25 1 29.42 130 PRO B C 1
ATOM 2232 O O . PRO B 1 130 ? -30.828 18.109 24.188 1 29.42 130 PRO B O 1
ATOM 2235 N N . GLN B 1 131 ? -30.969 19.984 23.641 1 28.84 131 GLN B N 1
ATOM 2236 C CA . GLN B 1 131 ? -31.5 20.516 24.891 1 28.84 131 GLN B CA 1
ATOM 2237 C C . GLN B 1 131 ? -32.969 20.125 25.094 1 28.84 131 GLN B C 1
ATOM 2239 O O . GLN B 1 131 ? -33.844 20.984 25.094 1 28.84 131 GLN B O 1
ATOM 2244 N N . ASP B 1 132 ? -33.469 19.156 24.359 1 27.33 132 ASP B N 1
ATOM 2245 C CA . ASP B 1 132 ? -34.844 19.031 24.75 1 27.33 132 ASP B CA 1
ATOM 2246 C C . ASP B 1 132 ? -35 18.875 26.25 1 27.33 132 ASP B C 1
ATOM 2248 O O . ASP B 1 132 ? -34.344 18.016 26.859 1 27.33 132 ASP B O 1
ATOM 2252 N N . PRO B 1 133 ? -35.156 19.984 26.922 1 28.23 133 PRO B N 1
ATOM 2253 C CA . PRO B 1 133 ? -35.562 19.906 28.328 1 28.23 133 PRO B CA 1
ATOM 2254 C C . PRO B 1 133 ? -36.531 18.75 28.594 1 28.23 133 PRO B C 1
ATOM 2256 O O . PRO B 1 133 ? -37.281 18.344 27.703 1 28.23 133 PRO B O 1
ATOM 2259 N N . PRO B 1 134 ? 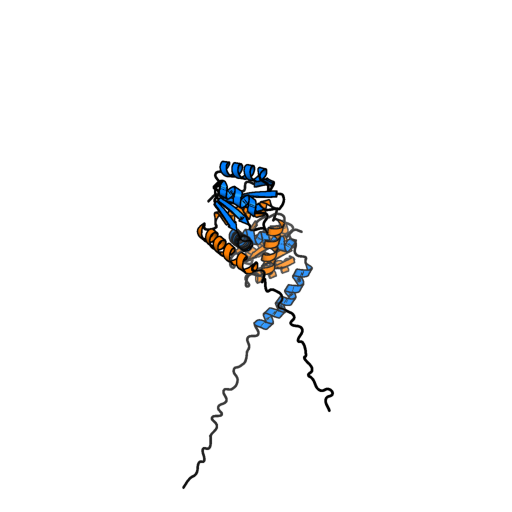-36.031 17.656 29.203 1 26.88 134 PRO B N 1
ATOM 2260 C CA . PRO B 1 134 ? -37.062 16.688 29.594 1 26.88 134 PRO B CA 1
ATOM 2261 C C . PRO B 1 134 ? -38.344 17.359 30.047 1 26.88 134 PRO B C 1
ATOM 2263 O O . PRO B 1 134 ? -38.312 18.312 30.844 1 26.88 134 PRO B O 1
ATOM 2266 N N . ARG B 1 135 ? -39.281 17.625 29.172 1 25.67 135 ARG B N 1
ATOM 2267 C CA . ARG B 1 135 ? -40.656 17.969 29.484 1 25.67 135 ARG B CA 1
ATOM 2268 C C . ARG B 1 135 ? -41.094 17.375 30.828 1 25.67 135 ARG B C 1
ATOM 2270 O O . ARG B 1 135 ? -40.531 16.375 31.266 1 25.67 135 ARG B O 1
ATOM 2277 N N . ALA B 1 136 ? -41.812 18.219 31.594 1 27.08 136 ALA B N 1
ATOM 2278 C CA . ALA B 1 136 ? -42.719 18.312 32.75 1 27.08 136 ALA B CA 1
ATOM 2279 C C . ALA B 1 136 ? -43.562 17.062 32.875 1 27.08 136 ALA B C 1
ATOM 2281 O O . ALA B 1 136 ? -44.312 16.734 31.953 1 27.08 136 ALA B O 1
ATOM 2282 N N . PHE B 1 137 ? -42.938 15.891 33.344 1 22 137 PHE B N 1
ATOM 2283 C CA . PHE B 1 137 ? -43.812 14.828 33.844 1 22 137 PHE B CA 1
ATOM 2284 C C . PHE B 1 137 ? -45.031 15.414 34.531 1 22 137 PHE B C 1
ATOM 2286 O O . PHE B 1 137 ? -44.906 16 35.594 1 22 137 PHE B O 1
ATOM 2293 N N . HIS B 1 138 ? -45.812 16.203 33.812 1 25.06 138 HIS B N 1
ATOM 2294 C CA . HIS B 1 138 ? -47.125 16.562 34.281 1 25.06 138 HIS B CA 1
ATOM 2295 C C . HIS B 1 138 ? -47.844 15.344 34.875 1 25.06 138 HIS B C 1
ATOM 2297 O O . HIS B 1 138 ? -48.156 14.383 34.156 1 25.06 138 HIS B O 1
ATOM 2303 N N . ARG B 1 139 ? -47.281 14.891 36.062 1 25.25 139 ARG B N 1
ATOM 2304 C CA . ARG B 1 139 ? -48.156 13.992 36.812 1 25.25 139 ARG B CA 1
ATOM 2305 C C . ARG B 1 139 ? -49.625 14.445 36.75 1 25.25 139 ARG B C 1
ATOM 2307 O O . ARG B 1 139 ? -49.938 15.617 37 1 25.25 139 ARG B O 1
ATOM 2314 N N . GLN B 1 140 ? -50.375 13.844 35.812 1 23.34 140 GLN B N 1
ATOM 2315 C CA . GLN B 1 140 ? -51.812 13.859 35.594 1 23.34 140 GLN B CA 1
ATOM 2316 C C . GLN B 1 140 ? -52.562 13.781 36.938 1 23.34 140 GLN B C 1
ATOM 2318 O O . GLN B 1 140 ? -52.438 12.797 37.656 1 23.34 140 GLN B O 1
ATOM 2323 N N . ALA B 1 141 ? -52.781 14.953 37.656 1 26.06 141 ALA B N 1
ATOM 2324 C CA . ALA B 1 141 ? -53.781 15.07 38.719 1 26.06 141 ALA B CA 1
ATOM 2325 C C . ALA B 1 141 ? -55.094 14.414 38.281 1 26.06 141 ALA B C 1
ATOM 2327 O O . ALA B 1 141 ? -55.719 14.828 37.312 1 26.06 141 ALA B O 1
ATOM 2328 N N . ASP B 1 142 ? -55.219 13.039 38.312 1 23.56 142 ASP B N 1
ATOM 2329 C CA . ASP B 1 142 ? -56.594 12.523 38.25 1 23.56 142 ASP B CA 1
ATOM 2330 C C . ASP B 1 142 ? -57.469 13.242 39.281 1 23.56 142 ASP B C 1
ATOM 2332 O O . ASP B 1 142 ? -57.219 13.195 40.469 1 23.56 142 ASP B O 1
ATOM 2336 N N . PRO B 1 143 ? -58.031 14.352 39 1 24.75 143 PRO B N 1
ATOM 2337 C CA . PRO B 1 143 ? -59.094 14.914 39.844 1 24.75 143 PRO B CA 1
ATOM 2338 C C . PRO B 1 143 ? -60.219 13.93 40.094 1 24.75 143 PRO B C 1
ATOM 2340 O O . PRO B 1 143 ? -60.969 13.57 39.188 1 24.75 143 PRO B O 1
ATOM 2343 N N . ARG B 1 144 ? -60.125 12.641 40.469 1 26.16 144 ARG B N 1
ATOM 2344 C CA . ARG B 1 144 ? -61.438 12.102 40.844 1 26.16 144 ARG B CA 1
ATOM 2345 C C . ARG B 1 144 ? -62.219 13.086 41.688 1 26.16 144 ARG B C 1
ATOM 2347 O O . ARG B 1 144 ? -61.625 13.742 42.562 1 26.16 144 ARG B O 1
ATOM 2354 N N . GLY B 1 145 ? -63.25 13.68 41.156 1 22.97 145 GLY B N 1
ATOM 2355 C CA . GLY B 1 145 ? -64.438 14.414 41.5 1 22.97 145 GLY B CA 1
ATOM 2356 C C . GLY B 1 145 ? -65.062 13.992 42.844 1 22.97 145 GLY B C 1
ATOM 2357 O O . GLY B 1 145 ? -64.688 12.938 43.375 1 22.97 145 GLY B O 1
ATOM 2358 N N . ASP B 1 146 ? -65.875 14.93 43.312 1 23.41 146 ASP B N 1
ATOM 2359 C CA . ASP B 1 146 ? -66.75 15.461 44.375 1 23.41 146 ASP B CA 1
ATOM 2360 C C . ASP B 1 146 ? -67.875 14.492 44.688 1 23.41 146 ASP B C 1
ATOM 2362 O O . ASP B 1 146 ? -68.875 14.883 45.281 1 23.41 146 ASP B O 1
ATOM 2366 N N . ARG B 1 147 ? -68.062 13.266 44.656 1 23.94 147 ARG B N 1
ATOM 2367 C CA . ARG B 1 147 ? -69.375 12.914 45.156 1 23.94 147 ARG B CA 1
ATOM 2368 C C . ARG B 1 147 ? -69.562 13.312 46.594 1 23.94 147 ARG B C 1
ATOM 2370 O O . ARG B 1 147 ? -70.688 13.422 47.094 1 23.94 147 ARG B O 1
ATOM 2377 N N . SER B 1 148 ? -68.625 13.219 47.562 1 23.73 148 SER B N 1
ATOM 2378 C CA . SER B 1 148 ? -69.562 12.914 48.688 1 23.73 148 SER B CA 1
ATOM 2379 C C . SER B 1 148 ? -70.688 13.945 48.781 1 23.73 148 SER B C 1
ATOM 2381 O O . SER B 1 148 ? -70.625 14.984 48.125 1 23.73 148 SER B O 1
ATOM 2383 N N . PHE B 1 149 ? -71 14.18 50.031 1 20.8 149 PHE B N 1
ATOM 2384 C CA . PHE B 1 149 ? -71.938 13.93 51.125 1 20.8 149 PHE B CA 1
ATOM 2385 C C . PHE B 1 149 ? -72.625 15.211 51.562 1 20.8 149 PHE B C 1
ATOM 2387 O O . PHE B 1 149 ? -72.125 15.953 52.406 1 20.8 149 PHE B O 1
ATOM 2394 N N . HIS B 1 150 ? -73 16.25 50.625 1 20.69 150 HIS B N 1
ATOM 2395 C CA . HIS B 1 150 ? -74.312 16.703 50.969 1 20.69 150 HIS B CA 1
ATOM 2396 C C . HIS B 1 150 ? -75.312 15.539 51.031 1 20.69 150 HIS B C 1
ATOM 2398 O O . HIS B 1 150 ? -75.062 14.477 50.469 1 20.69 150 HIS B O 1
ATOM 2404 N N . ARG B 1 151 ? -76.875 15.977 51.156 1 20.45 151 ARG B N 1
ATOM 2405 C CA . ARG B 1 151 ? -77.938 15.898 52.125 1 20.45 151 ARG B CA 1
ATOM 2406 C C . ARG B 1 151 ? -78.562 14.508 52.156 1 20.45 151 ARG B C 1
ATOM 2408 O O . ARG B 1 151 ? -78.75 13.898 51.094 1 20.45 151 ARG B O 1
#

InterPro domains:
  IPR002525 Transposase IS110-like, N-terminal [PF01548] (4-106)
  IPR047650 Transposase IS110-like [PTHR33055] (2-108)

Organism: Rhizobium meliloti (strain 1021) (NCBI:txid266834)

Foldseek 3Di:
DKEKEWDFDQFKIWMAIPPHGDIDMATLDPVRLVVVLVVCVVVVHQEYEYEPDPPSCVVSVVSSVVVRGHYHYDYPVRVVVVVVVCCVVVPPVVSVVVVVVVCVVPDDPVVVVVVVVVVVVVVVVVPPPVPPVPDDPDPPPPPPPPPDDDD/DKEKEWDFDQFKIWMAIPPHGDIDMATLDPVRLVVVLVVCVVVVHQEYEYEPDPPSCVVSVVSSVVVRGHYHYDYPVRVVVVVVVCQVVVVPVVSVVVVVVVCVVPDDPVVVVVVVVVVVVVVVVVPPPVPPPPDDPPPPPPPPDDPDDDD

Solvent-accessible surface area (backbone atoms only — not comparable to full-atom values): 16453 Å² total; per-residue (Å²): 105,55,11,26,4,36,33,58,36,80,64,37,30,20,28,12,26,20,89,57,73,53,72,49,74,38,47,58,44,74,70,23,48,51,53,48,54,53,54,34,53,74,68,70,38,50,34,35,14,33,50,68,58,91,63,59,42,54,66,56,51,52,50,40,44,73,73,66,34,47,74,36,68,35,49,61,68,55,54,51,50,45,50,52,46,45,50,57,61,60,19,42,56,49,49,43,1,32,53,34,2,44,51,43,37,68,46,61,71,70,68,43,57,54,54,53,59,49,49,61,55,56,57,53,60,72,61,56,64,76,74,66,68,80,72,79,83,67,71,76,70,73,76,75,60,86,63,93,77,90,134,106,56,10,25,5,36,31,58,36,79,64,36,31,18,28,13,25,21,89,57,75,53,72,50,74,37,49,58,45,73,69,25,48,51,55,47,53,51,53,34,52,76,69,69,38,50,35,36,12,32,52,68,56,93,62,59,40,55,66,56,50,53,50,40,45,74,74,66,35,47,71,38,68,36,49,61,66,55,56,51,50,47,51,51,47,46,51,54,64,53,38,36,56,51,51,44,0,33,53,35,1,45,50,42,35,68,47,58,72,69,66,43,56,53,54,52,60,48,47,60,53,54,56,54,60,69,61,51,62,74,73,65,66,80,73,76,80,67,74,74,77,75,72,79,78,73,69,82,80,80,136

Sequence (302 aa):
MKAAGIDTGKTWLDVATYPVSDKQKVPNNADGWQTLADWLERQGIGRVGIEASGGYERDVIAYLHQRGFEVVLLQPRQVRAFGLYKLRRAKNDQLDAALIAECAARSDAADRVWRMAAVHRADRSRYSLPQDPPRAFHRQADPRGDRSFHRMKAAGIDTGKTWLDVATYPVSDKQKVPNNADGWQTLADWLERQGIGRVGIEASGGYERDVIAYLHQRGFEVVLLQPRQVRAFGLYKLRRAKNDQLDAALIAECAARSDAADRVWRMAAVHRADRSRYSLPQDPPRAFHRQADPRGDRSFHR

Nearest PDB structures (foldseek):
  8wt9-assembly1_D  TM=7.622E-01  e=2.329E-07  Escherichia coli
  8wt7-assembly1_C  TM=7.430E-01  e=3.686E-07  Escherichia coli
  8wt6-assembly1_D  TM=7.648E-01  e=1.900E-06  Escherichia coli
  3ovk-assembly1_D  TM=6.549E-01  e=2.251E-02  Streptococcus pyogenes M1 GAS
  7ou0-assembly1_B  TM=4.904E-01  e=2.741E-02  Escherichia coli K-12

pLDDT: mean 71.74, std 28.03, range [19.38, 98.62]